Protein AF-A0A8H7WCN1-F1 (afdb_monomer)

Foldseek 3Di:
DDPPPPPDPDADDDPPQVLVQVLCVVVVHDRDDPVFKHWDWDDDPLGIEIEIEGPPDDVVVVNPQVLNVVVVNVVSVVQVVLCDPPDPCVVWGKDWHHKYFPDDDDFWTWIFTAIATPVSDGDGRTDIGTRQQVQEKEFEWEKEWAFAWDDDDPNPDTDGPLVGTPFMKTKWFFDQDVVLVGRTFTGGQMWTQHPQRDTGRCQVQVVVCVLLVHFFQDKWFLLQLLVQPDDPPRPGDDDGQADDDCWGGDHDDDDTGDDDDDPRFDDDPPDSRTYTYMYGYHYYYPVSVVSSVVVQCVLDDPPPDPDDGDPRRNTIDIDTLVCQVVSCVRDVNSVVNNVSVVVCPVSVVDPSSDD

Structure (mmCIF, N/CA/C/O backbone):
data_AF-A0A8H7WCN1-F1
#
_entry.id   AF-A0A8H7WCN1-F1
#
loop_
_atom_site.group_PDB
_atom_site.id
_atom_site.type_symbol
_atom_site.label_atom_id
_atom_site.label_alt_id
_atom_site.label_comp_id
_atom_site.label_asym_id
_atom_site.label_entity_id
_atom_site.label_seq_id
_atom_site.pdbx_PDB_ins_code
_atom_site.Cartn_x
_atom_site.Cartn_y
_atom_site.Cartn_z
_atom_site.occupancy
_atom_site.B_iso_or_equiv
_atom_site.auth_seq_id
_atom_site.auth_comp_id
_atom_site.auth_asym_id
_atom_site.auth_atom_id
_atom_site.pdbx_PDB_model_num
ATOM 1 N N . MET A 1 1 ? 42.952 33.827 -32.932 1.00 41.59 1 MET A N 1
ATOM 2 C CA . MET A 1 1 ? 42.072 33.347 -31.853 1.00 41.59 1 MET A CA 1
ATOM 3 C C . MET A 1 1 ? 41.157 32.402 -32.572 1.00 41.59 1 MET A C 1
ATOM 5 O O . MET A 1 1 ? 40.203 32.856 -33.184 1.00 41.59 1 MET A O 1
ATOM 9 N N . ASP A 1 2 ? 41.615 31.163 -32.683 1.00 40.19 2 ASP A N 1
ATOM 10 C CA . ASP A 1 2 ? 40.872 30.117 -33.364 1.00 40.19 2 ASP A CA 1
ATOM 11 C C . ASP A 1 2 ? 39.882 29.576 -32.337 1.00 40.19 2 ASP A C 1
ATOM 13 O O . ASP A 1 2 ? 40.281 29.140 -31.256 1.00 40.19 2 ASP A O 1
ATOM 17 N N . ASP A 1 3 ? 38.598 29.750 -32.640 1.00 44.12 3 ASP A N 1
ATOM 18 C CA . ASP A 1 3 ? 37.493 29.189 -31.877 1.00 44.12 3 ASP A CA 1
ATOM 19 C C . ASP A 1 3 ? 37.537 27.668 -32.053 1.00 44.12 3 ASP A C 1
ATOM 21 O O . ASP A 1 3 ? 37.113 27.131 -33.077 1.00 44.12 3 ASP A O 1
ATOM 25 N N . ASP A 1 4 ? 38.105 26.990 -31.058 1.00 48.59 4 ASP A N 1
ATOM 26 C CA . ASP A 1 4 ? 38.075 25.537 -30.914 1.00 48.59 4 ASP A CA 1
ATOM 27 C C . ASP A 1 4 ? 36.622 25.135 -30.613 1.00 48.59 4 ASP A C 1
ATOM 29 O O . ASP A 1 4 ? 36.154 25.133 -29.469 1.00 48.59 4 ASP A O 1
ATOM 33 N N . VAL A 1 5 ? 35.861 24.889 -31.679 1.00 47.84 5 VAL A N 1
ATOM 34 C CA . VAL A 1 5 ? 34.543 24.263 -31.609 1.00 47.84 5 VAL A CA 1
ATOM 35 C C . VAL A 1 5 ? 34.778 22.844 -31.107 1.00 47.84 5 VAL A C 1
ATOM 37 O O . VAL A 1 5 ? 35.233 21.982 -31.852 1.00 47.84 5 VAL A O 1
ATOM 40 N N . MET A 1 6 ? 34.509 22.620 -29.820 1.00 43.69 6 MET A N 1
ATOM 41 C CA . MET A 1 6 ? 34.480 21.289 -29.217 1.00 43.69 6 MET A CA 1
ATOM 42 C C . MET A 1 6 ? 33.401 20.473 -29.939 1.00 43.69 6 MET A C 1
ATOM 44 O O . MET A 1 6 ? 32.218 20.604 -29.626 1.00 43.69 6 MET A O 1
ATOM 48 N N . GLU A 1 7 ? 33.805 19.690 -30.941 1.00 41.78 7 GLU A N 1
ATOM 49 C CA . GLU A 1 7 ? 32.940 18.709 -31.596 1.00 41.78 7 GLU A CA 1
ATOM 50 C C . GLU A 1 7 ? 32.367 17.780 -30.520 1.00 41.78 7 GLU A C 1
ATOM 52 O O . GLU A 1 7 ? 33.108 17.156 -29.753 1.00 41.78 7 GLU A O 1
ATOM 57 N N . GLU A 1 8 ? 31.035 17.729 -30.424 1.00 42.84 8 GLU A N 1
ATOM 58 C CA . GLU A 1 8 ? 30.365 16.745 -29.583 1.00 42.84 8 GLU A CA 1
ATOM 59 C C . GLU A 1 8 ? 30.784 15.345 -30.055 1.00 42.84 8 GLU A C 1
ATOM 61 O O . GLU A 1 8 ? 30.780 15.085 -31.262 1.00 42.84 8 GLU A O 1
ATOM 66 N N . PRO A 1 9 ? 31.185 14.444 -29.140 1.00 45.50 9 PRO A N 1
ATOM 67 C CA . PRO A 1 9 ? 31.662 13.124 -29.522 1.00 45.50 9 PRO A CA 1
ATOM 68 C C . PRO A 1 9 ? 30.585 12.394 -30.328 1.00 45.50 9 PRO A C 1
ATOM 70 O O . PRO A 1 9 ? 29.432 12.317 -29.897 1.00 45.50 9 PRO A O 1
ATOM 73 N N . GLU A 1 10 ? 30.968 11.850 -31.488 1.00 41.00 10 GLU A N 1
ATOM 74 C CA . GLU A 1 10 ? 30.051 11.079 -32.326 1.00 41.00 10 GLU A CA 1
ATOM 75 C C . GLU A 1 10 ? 29.392 9.950 -31.510 1.00 41.00 10 GLU A C 1
ATOM 77 O O . GLU A 1 10 ? 30.067 9.278 -30.718 1.00 41.00 10 GLU A O 1
ATOM 82 N N . PRO A 1 11 ? 28.076 9.718 -31.681 1.00 49.31 11 PRO A N 1
ATOM 83 C CA . PRO A 1 11 ? 27.359 8.711 -30.917 1.00 49.31 11 PRO A CA 1
ATOM 84 C C . PRO A 1 11 ? 27.929 7.318 -31.200 1.00 49.31 11 PRO A C 1
ATOM 86 O O . PRO A 1 11 ? 27.874 6.812 -32.321 1.00 49.31 11 PRO A O 1
ATOM 89 N N . THR A 1 12 ? 28.466 6.677 -30.161 1.00 49.09 12 THR A N 1
ATOM 90 C CA . THR A 1 12 ? 29.000 5.316 -30.240 1.00 49.09 12 THR A CA 1
ATOM 91 C C . THR A 1 12 ? 27.908 4.342 -30.711 1.00 49.09 12 THR A C 1
ATOM 93 O O . THR A 1 12 ? 26.812 4.346 -30.139 1.00 49.09 12 THR A O 1
ATOM 96 N N . PRO A 1 13 ? 28.177 3.473 -31.707 1.00 51.12 13 PRO A N 1
ATOM 97 C CA . PRO A 1 13 ? 27.223 2.467 -32.157 1.00 51.12 13 PRO A CA 1
ATOM 98 C C . PRO A 1 13 ? 26.754 1.585 -31.000 1.00 51.12 13 PRO A C 1
ATOM 100 O O . PRO A 1 13 ? 27.561 1.032 -30.253 1.00 51.12 13 PRO A O 1
ATOM 103 N N . ILE A 1 14 ? 25.439 1.443 -30.873 1.00 56.12 14 ILE A N 1
ATOM 104 C CA . ILE A 1 14 ? 24.787 0.655 -29.830 1.00 56.12 14 ILE A CA 1
ATOM 105 C C . ILE A 1 14 ? 24.894 -0.841 -30.185 1.00 56.12 14 ILE A C 1
ATOM 107 O O . ILE A 1 14 ? 24.315 -1.264 -31.191 1.00 56.12 14 ILE A O 1
ATOM 111 N N . PRO A 1 15 ? 25.559 -1.682 -29.373 1.00 55.69 15 PRO A N 1
ATOM 112 C CA . PRO A 1 15 ? 25.531 -3.129 -29.569 1.00 55.69 15 PRO A CA 1
ATOM 113 C C . PRO A 1 15 ? 24.109 -3.681 -29.368 1.00 55.69 15 PRO A C 1
ATOM 115 O O . PRO A 1 15 ? 23.414 -3.281 -28.437 1.00 55.69 15 PRO A O 1
ATOM 118 N N . ASN A 1 16 ? 23.692 -4.645 -30.196 1.00 65.38 16 ASN A N 1
ATOM 119 C CA . ASN A 1 16 ? 22.426 -5.392 -30.066 1.00 65.38 16 ASN A CA 1
ATOM 120 C C . ASN A 1 16 ? 21.125 -4.571 -30.208 1.00 65.38 16 ASN A C 1
ATOM 122 O O . ASN A 1 16 ? 20.076 -4.992 -29.718 1.00 65.38 16 ASN A O 1
ATOM 126 N N . ILE A 1 17 ? 21.158 -3.428 -30.904 1.00 76.50 17 ILE A N 1
ATOM 127 C CA . ILE A 1 17 ? 19.969 -2.577 -31.097 1.00 76.50 17 ILE A CA 1
ATOM 128 C C . ILE A 1 17 ? 18.807 -3.304 -31.800 1.00 76.50 17 ILE A C 1
ATOM 130 O O . ILE A 1 17 ? 17.650 -3.057 -31.471 1.00 76.50 17 ILE A O 1
ATOM 134 N N . GLU A 1 18 ? 19.094 -4.243 -32.708 1.00 81.06 18 GLU A N 1
ATOM 135 C CA . GLU A 1 18 ? 18.067 -4.977 -33.464 1.00 81.06 18 GLU A CA 1
ATOM 136 C C . GLU A 1 18 ? 17.198 -5.877 -32.576 1.00 81.06 18 GLU A C 1
ATOM 138 O O . GLU A 1 18 ? 15.979 -5.931 -32.756 1.00 81.06 18 GLU A O 1
ATOM 143 N N . ASP A 1 19 ? 17.800 -6.548 -31.592 1.00 77.44 19 ASP A N 1
ATOM 144 C CA . ASP A 1 19 ? 17.079 -7.404 -30.645 1.00 77.44 19 ASP A CA 1
ATOM 145 C C . ASP A 1 19 ? 16.166 -6.576 -29.737 1.00 77.44 19 ASP A C 1
ATOM 147 O O . ASP A 1 19 ? 15.005 -6.924 -29.503 1.00 77.44 19 ASP A O 1
ATOM 151 N N . ILE A 1 20 ? 16.679 -5.431 -29.277 1.00 81.25 20 ILE A N 1
ATOM 152 C CA . ILE A 1 20 ? 15.923 -4.470 -28.473 1.00 81.25 20 ILE A CA 1
ATOM 153 C C . ILE A 1 20 ? 14.742 -3.944 -29.299 1.00 81.25 20 ILE A C 1
ATOM 155 O O . ILE A 1 20 ? 13.599 -3.981 -28.844 1.00 81.25 20 ILE A O 1
ATOM 159 N N . GLN A 1 21 ? 14.976 -3.531 -30.547 1.00 86.19 21 GLN A N 1
ATOM 160 C CA . GLN A 1 21 ? 13.928 -3.088 -31.473 1.00 86.19 21 GLN A CA 1
ATOM 161 C C . GLN A 1 21 ? 12.904 -4.194 -31.780 1.00 86.19 21 GLN A C 1
ATOM 163 O O . GLN A 1 21 ? 11.707 -3.926 -31.884 1.00 86.19 21 GLN A O 1
ATOM 168 N N . ALA A 1 22 ? 13.321 -5.458 -31.909 1.00 81.19 22 ALA A N 1
ATOM 169 C CA . ALA A 1 22 ? 12.396 -6.579 -32.098 1.00 81.19 22 ALA A CA 1
ATOM 170 C C . ALA A 1 22 ? 11.451 -6.746 -30.895 1.00 81.19 22 ALA A C 1
ATOM 172 O O . ALA A 1 22 ? 10.238 -6.922 -31.070 1.00 81.19 22 ALA A O 1
ATOM 173 N N . GLN A 1 23 ? 11.979 -6.622 -29.675 1.00 80.00 23 GLN A N 1
ATOM 174 C CA . GLN A 1 23 ? 11.169 -6.647 -28.462 1.00 80.00 23 GLN A CA 1
ATOM 175 C C . GLN A 1 23 ? 10.226 -5.435 -28.393 1.00 80.00 23 GLN A C 1
ATOM 177 O O . GLN A 1 23 ? 9.037 -5.604 -28.130 1.00 80.00 23 GLN A O 1
ATOM 182 N N . ARG A 1 24 ? 10.708 -4.227 -28.700 1.00 86.38 24 ARG A N 1
ATOM 183 C CA . ARG A 1 24 ? 9.892 -2.997 -28.736 1.00 86.38 24 ARG A CA 1
ATOM 184 C C . ARG A 1 24 ? 8.699 -3.120 -29.680 1.00 86.38 24 ARG A C 1
ATOM 186 O O . ARG A 1 24 ? 7.560 -2.900 -29.262 1.00 86.38 24 ARG A O 1
ATOM 193 N N . ARG A 1 25 ? 8.934 -3.597 -30.905 1.00 86.44 25 ARG A N 1
ATOM 194 C CA . ARG A 1 25 ? 7.884 -3.813 -31.915 1.00 86.44 25 A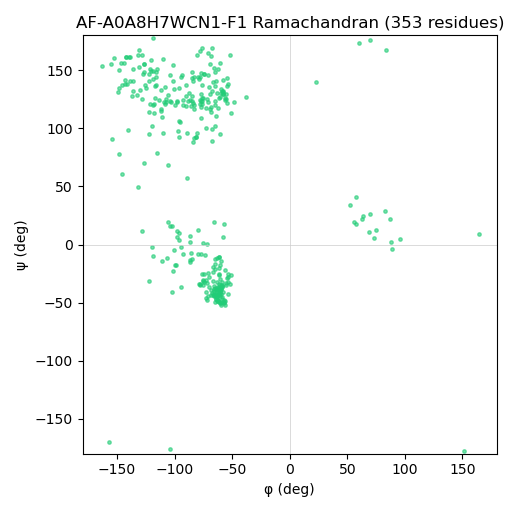RG A CA 1
ATOM 195 C C . ARG A 1 25 ? 6.816 -4.802 -31.450 1.00 86.44 25 ARG A C 1
ATOM 197 O O . ARG A 1 25 ? 5.630 -4.565 -31.672 1.00 86.44 25 ARG A O 1
ATOM 204 N N . LYS A 1 26 ? 7.193 -5.866 -30.729 1.00 81.44 26 LYS A N 1
ATOM 205 C CA . LYS A 1 26 ? 6.232 -6.813 -30.124 1.00 81.44 26 LYS A CA 1
ATOM 206 C C . LYS A 1 26 ? 5.290 -6.139 -29.117 1.00 81.44 26 LYS A C 1
ATOM 208 O O . LYS A 1 26 ? 4.158 -6.590 -28.948 1.00 81.44 26 LYS A O 1
ATOM 213 N N . HIS A 1 27 ? 5.746 -5.075 -28.461 1.00 73.62 27 HIS A N 1
ATOM 214 C CA . HIS A 1 27 ? 4.976 -4.303 -27.485 1.00 73.62 27 HIS A CA 1
ATOM 215 C C . HIS A 1 27 ? 4.342 -3.030 -28.075 1.00 73.62 27 HIS A C 1
ATOM 217 O O . HIS A 1 27 ? 3.730 -2.265 -27.331 1.00 73.62 27 HIS A O 1
ATOM 223 N N . GLY A 1 28 ? 4.434 -2.825 -29.396 1.00 80.94 28 GLY A N 1
ATOM 224 C CA . GLY A 1 28 ? 3.872 -1.656 -30.079 1.00 80.94 28 GLY A CA 1
ATOM 225 C C . GLY A 1 28 ? 4.596 -0.346 -29.760 1.00 80.94 28 GLY A C 1
ATOM 226 O O . GLY A 1 28 ? 3.967 0.706 -29.805 1.00 80.94 28 GLY A O 1
ATOM 227 N N . LEU A 1 29 ? 5.878 -0.418 -29.391 1.00 84.50 29 LEU A N 1
ATOM 228 C CA . LEU A 1 29 ? 6.739 0.742 -29.162 1.00 84.50 29 LEU A CA 1
ATOM 229 C C . LEU A 1 29 ? 7.513 1.085 -30.440 1.00 84.50 29 LEU A C 1
ATOM 231 O O . LEU A 1 29 ? 7.909 0.181 -31.181 1.00 84.50 29 LEU A O 1
ATOM 235 N N . ASP A 1 30 ? 7.755 2.378 -30.657 1.00 85.88 30 ASP A N 1
ATOM 236 C CA . ASP A 1 30 ? 8.539 2.881 -31.790 1.00 85.88 30 ASP A CA 1
ATOM 237 C C . ASP A 1 30 ? 10.000 2.434 -31.696 1.00 85.88 30 ASP A C 1
ATOM 239 O O . ASP A 1 30 ? 10.520 2.229 -30.599 1.00 85.88 30 ASP A O 1
ATOM 243 N N . ASP A 1 31 ? 10.690 2.300 -32.825 1.00 87.19 31 ASP A N 1
ATOM 244 C CA . ASP A 1 31 ? 12.108 1.939 -32.827 1.00 87.19 31 ASP A CA 1
ATOM 245 C C . ASP A 1 31 ? 12.972 3.038 -32.180 1.00 87.19 31 ASP A C 1
ATOM 247 O O . ASP A 1 31 ? 12.673 4.231 -32.240 1.00 87.19 31 ASP A O 1
ATOM 251 N N . ILE A 1 32 ? 14.067 2.618 -31.543 1.00 84.81 32 ILE A N 1
ATOM 252 C CA . ILE A 1 32 ? 15.093 3.535 -31.032 1.00 84.81 32 ILE A CA 1
ATOM 253 C C . ILE A 1 32 ? 15.831 4.117 -32.237 1.00 84.81 32 ILE A C 1
ATOM 255 O O . ILE A 1 32 ? 16.406 3.362 -33.023 1.00 84.81 32 ILE A O 1
ATOM 259 N N . ASP A 1 33 ? 15.836 5.443 -32.351 1.00 82.19 33 ASP A N 1
ATOM 260 C CA . ASP A 1 33 ? 16.599 6.188 -33.351 1.00 82.19 33 ASP A CA 1
ATOM 261 C C . ASP A 1 33 ? 17.806 6.871 -32.695 1.00 82.19 33 ASP A C 1
ATOM 263 O O . ASP A 1 33 ? 17.672 7.620 -31.728 1.00 82.19 33 ASP A O 1
ATOM 267 N N . SER A 1 34 ? 18.987 6.654 -33.270 1.00 75.75 34 SER A N 1
ATOM 268 C CA . SER A 1 34 ? 20.243 7.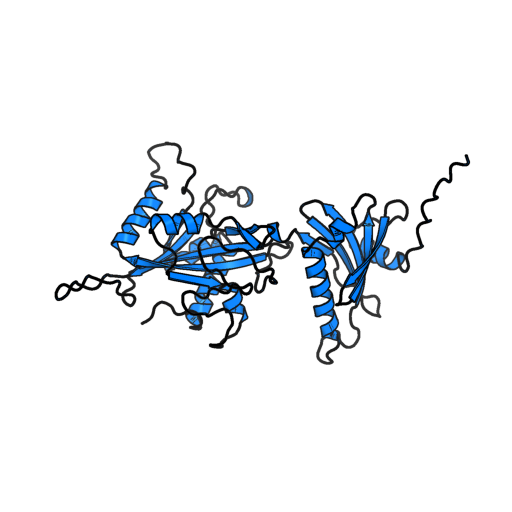306 -32.885 1.00 75.75 34 SER A CA 1
ATOM 269 C C . SER A 1 34 ? 20.178 8.837 -32.798 1.00 75.75 34 SER A C 1
ATOM 271 O O . SER A 1 34 ? 20.937 9.421 -32.029 1.00 75.75 34 SER A O 1
ATOM 273 N N . SER A 1 35 ? 19.278 9.502 -33.536 1.00 82.25 35 SER A N 1
ATOM 274 C CA . SER A 1 35 ? 19.172 10.969 -33.496 1.00 82.25 35 SER A CA 1
ATOM 275 C C . SER A 1 35 ? 18.615 11.490 -32.163 1.00 82.25 35 SER A C 1
ATOM 277 O O . SER A 1 35 ? 19.080 12.505 -31.641 1.00 82.25 35 SER A O 1
ATOM 279 N N . SER A 1 36 ? 17.672 10.759 -31.567 1.00 85.31 36 SER A N 1
ATOM 280 C CA . SER A 1 36 ? 16.846 11.207 -30.435 1.00 85.31 36 SER A CA 1
ATOM 281 C C . SER A 1 36 ? 17.008 10.355 -29.182 1.00 85.31 36 SER A C 1
ATOM 283 O O . SER A 1 36 ? 16.405 10.659 -28.157 1.00 85.31 36 SER A O 1
ATOM 285 N N . TRP A 1 37 ? 17.823 9.305 -29.244 1.00 90.56 37 TRP A N 1
ATOM 286 C CA . TRP A 1 37 ? 18.118 8.444 -28.110 1.00 90.56 37 TRP A CA 1
ATOM 287 C C . TRP A 1 37 ? 19.589 8.516 -27.727 1.00 90.56 37 TRP A C 1
ATOM 289 O O . TRP A 1 37 ? 20.481 8.719 -28.554 1.00 90.56 37 TRP A O 1
ATOM 299 N N . ARG A 1 38 ? 19.834 8.346 -26.434 1.00 90.88 38 ARG A N 1
ATOM 300 C CA . ARG A 1 38 ? 21.150 8.321 -25.804 1.00 90.88 38 ARG A CA 1
ATOM 301 C C . ARG A 1 38 ? 21.238 7.102 -24.895 1.00 90.88 38 ARG A C 1
ATOM 303 O O . ARG A 1 38 ? 20.231 6.444 -24.614 1.00 90.88 38 ARG A O 1
ATOM 310 N N . THR A 1 39 ? 22.451 6.781 -24.451 1.00 92.31 39 THR A N 1
ATOM 311 C CA . THR A 1 39 ? 22.682 5.638 -23.565 1.00 92.31 39 THR A CA 1
ATOM 312 C C . THR A 1 39 ? 23.631 5.970 -22.431 1.00 92.31 39 THR A C 1
ATOM 314 O O . THR A 1 39 ? 24.508 6.819 -22.573 1.00 92.31 39 THR A O 1
ATOM 317 N N . PHE A 1 40 ? 23.462 5.284 -21.306 1.00 93.75 40 PHE A N 1
ATOM 318 C CA . PHE A 1 40 ? 24.461 5.231 -20.244 1.00 93.75 40 PHE A CA 1
ATOM 319 C C . PHE A 1 40 ? 24.475 3.838 -19.606 1.00 93.75 40 PHE A C 1
ATOM 321 O O . PHE A 1 40 ? 23.475 3.119 -19.636 1.00 93.75 40 PHE A O 1
ATOM 328 N N . THR A 1 41 ? 25.597 3.456 -18.999 1.00 94.44 41 THR A N 1
ATOM 329 C CA . THR A 1 41 ? 25.670 2.242 -18.174 1.00 94.44 41 THR A CA 1
ATOM 330 C C . THR A 1 41 ? 25.199 2.565 -16.760 1.00 94.44 41 THR A C 1
ATOM 332 O O . THR A 1 41 ? 25.720 3.481 -16.113 1.00 94.44 41 THR A O 1
ATOM 335 N N . TYR A 1 42 ? 24.191 1.837 -16.279 1.00 93.06 42 TYR A N 1
ATOM 336 C CA . TYR A 1 42 ? 23.757 1.905 -14.888 1.00 93.06 42 TYR A CA 1
ATOM 337 C C . TYR A 1 42 ? 24.411 0.778 -14.098 1.00 93.06 42 TYR A C 1
ATOM 339 O O . TYR A 1 42 ? 24.047 -0.387 -14.246 1.00 93.06 42 TYR A O 1
ATOM 347 N N . GLU A 1 43 ? 25.387 1.145 -13.275 1.00 92.12 43 GLU A N 1
ATOM 348 C CA . GLU A 1 43 ? 26.161 0.225 -12.448 1.00 92.12 43 GLU A CA 1
ATOM 349 C C . GLU A 1 43 ? 25.648 0.245 -11.008 1.00 92.12 43 GLU A C 1
ATOM 351 O O . GLU A 1 43 ? 25.422 1.306 -10.417 1.00 92.12 43 GLU A O 1
ATOM 356 N N . GLN A 1 44 ? 25.474 -0.940 -10.431 1.00 86.19 44 GLN A N 1
ATOM 357 C CA . GLN A 1 44 ? 25.128 -1.151 -9.031 1.00 86.19 44 GLN A CA 1
ATOM 358 C C . GLN A 1 44 ? 25.943 -2.326 -8.476 1.00 86.19 44 GLN A C 1
ATOM 360 O O . GLN A 1 44 ? 26.371 -3.195 -9.234 1.00 86.19 44 GLN A O 1
ATOM 365 N N . PRO A 1 45 ? 26.086 -2.463 -7.144 1.00 85.75 45 PRO A N 1
ATOM 366 C CA . PRO A 1 45 ? 26.763 -3.622 -6.554 1.00 85.75 45 PRO A CA 1
ATOM 367 C C . PRO A 1 45 ? 26.164 -4.983 -6.955 1.00 85.75 45 PRO A C 1
ATOM 369 O O . PRO A 1 45 ? 26.829 -6.008 -6.841 1.00 85.75 45 PRO A O 1
ATOM 372 N N . CYS A 1 46 ? 24.898 -5.004 -7.387 1.00 76.75 46 CYS A N 1
ATOM 373 C CA . CYS A 1 46 ? 24.192 -6.210 -7.821 1.00 76.75 46 CYS A CA 1
ATOM 374 C C . CYS A 1 46 ? 24.392 -6.568 -9.304 1.00 76.75 46 CYS A C 1
ATOM 376 O O . CYS A 1 46 ? 24.058 -7.691 -9.681 1.00 76.75 46 CYS A O 1
ATOM 378 N N . GLY A 1 47 ? 24.926 -5.653 -10.121 1.00 88.75 47 GLY A N 1
ATOM 379 C CA . GLY A 1 47 ? 25.110 -5.834 -11.559 1.00 88.75 47 GLY A CA 1
ATOM 380 C C . GLY A 1 47 ? 25.060 -4.519 -12.338 1.00 88.75 47 GLY A C 1
ATOM 381 O O . GLY A 1 47 ? 24.909 -3.441 -11.764 1.00 88.75 47 GLY A O 1
ATOM 382 N N . GLU A 1 48 ? 25.164 -4.622 -13.659 1.00 93.19 48 GLU A N 1
ATOM 383 C CA . GLU A 1 48 ? 25.126 -3.489 -14.583 1.00 93.19 48 GLU A CA 1
ATOM 384 C C . GLU A 1 48 ? 24.150 -3.745 -15.735 1.00 93.19 48 GLU A C 1
ATOM 386 O O . GLU A 1 48 ? 23.888 -4.894 -16.094 1.00 93.19 48 GLU A O 1
ATOM 391 N N . ALA A 1 49 ? 23.597 -2.676 -16.308 1.00 91.62 49 ALA A N 1
ATOM 392 C CA . ALA A 1 49 ? 22.836 -2.751 -17.552 1.00 91.62 49 ALA A CA 1
ATOM 39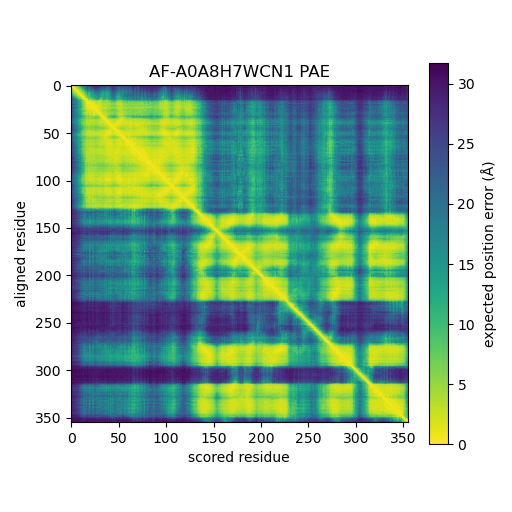3 C C . ALA A 1 49 ? 22.984 -1.467 -18.372 1.00 91.62 49 ALA A C 1
ATOM 395 O O . ALA A 1 49 ? 23.122 -0.370 -17.820 1.00 91.62 49 ALA A O 1
ATOM 396 N N . THR A 1 50 ? 22.889 -1.594 -19.695 1.00 93.38 50 THR A N 1
ATOM 397 C CA . THR A 1 50 ? 22.784 -0.441 -20.594 1.00 93.38 50 THR A CA 1
ATOM 398 C C . THR A 1 50 ? 21.375 0.140 -20.529 1.00 93.38 50 THR A C 1
ATOM 400 O O . THR A 1 50 ? 20.388 -0.574 -20.731 1.00 93.38 50 THR A O 1
ATOM 403 N N . VAL A 1 51 ? 21.283 1.441 -20.259 1.00 94.31 51 VAL A N 1
ATOM 404 C CA . VAL A 1 51 ? 20.027 2.189 -20.197 1.00 94.31 51 VAL A CA 1
ATOM 405 C C . VAL A 1 51 ? 19.928 3.117 -21.400 1.00 94.31 51 VAL A C 1
ATOM 407 O O . VAL A 1 51 ? 20.784 3.973 -21.600 1.00 94.31 51 VAL A O 1
ATOM 410 N N . PHE A 1 52 ? 18.863 2.954 -22.175 1.00 93.94 52 PHE A N 1
ATOM 411 C CA . PHE A 1 52 ? 18.471 3.793 -23.300 1.00 93.94 52 PHE A CA 1
ATOM 412 C C . PHE A 1 52 ? 17.449 4.819 -22.833 1.00 93.94 52 PHE A C 1
ATOM 414 O O . PHE A 1 52 ? 16.494 4.466 -22.141 1.00 93.94 52 PHE A O 1
ATOM 421 N N . TYR A 1 53 ? 17.618 6.073 -23.228 1.00 93.56 53 TYR A N 1
ATOM 422 C CA . TYR A 1 53 ? 16.713 7.156 -22.854 1.00 93.56 53 TYR A CA 1
ATOM 423 C C . TYR A 1 53 ? 16.610 8.190 -23.979 1.00 93.56 53 TYR A C 1
ATOM 425 O O . TYR A 1 53 ? 17.502 8.277 -24.824 1.00 93.56 53 TYR A O 1
ATOM 433 N N . GLN A 1 54 ? 15.514 8.947 -24.011 1.00 91.19 54 GLN A N 1
ATOM 434 C CA . GLN A 1 54 ? 15.323 10.002 -25.007 1.00 91.19 54 GLN A CA 1
ATOM 435 C C . GLN A 1 54 ? 16.141 11.249 -24.662 1.00 91.19 54 GLN A C 1
ATOM 437 O O . GLN A 1 54 ? 16.334 11.583 -23.490 1.00 91.19 54 GLN A O 1
ATOM 442 N N . ASP A 1 55 ? 16.588 11.951 -25.696 1.00 86.06 55 ASP A N 1
ATOM 443 C CA . ASP A 1 55 ? 17.311 13.208 -25.567 1.00 86.06 55 ASP A CA 1
ATOM 444 C C . ASP A 1 55 ? 16.481 14.252 -24.798 1.00 86.06 55 ASP A C 1
ATOM 446 O O . ASP A 1 55 ? 15.255 14.320 -24.920 1.00 86.06 55 ASP A O 1
ATOM 450 N N . GLY A 1 56 ? 17.150 15.044 -23.961 1.00 85.19 56 GLY A N 1
ATOM 451 C CA . GLY A 1 56 ? 16.509 15.999 -23.049 1.00 85.19 56 GLY A CA 1
ATOM 452 C C . GLY A 1 56 ? 16.131 15.459 -21.660 1.00 85.19 56 GLY A C 1
ATOM 453 O O . GLY A 1 56 ? 15.697 16.248 -20.819 1.00 85.19 56 GLY A O 1
ATOM 454 N N . MET A 1 57 ? 16.319 14.164 -21.367 1.00 89.12 57 MET A N 1
ATOM 455 C CA . MET A 1 57 ? 16.258 13.658 -19.984 1.00 89.12 57 MET A CA 1
ATOM 456 C C . MET A 1 57 ? 17.606 13.837 -19.267 1.00 89.12 57 MET A C 1
ATOM 458 O O . MET A 1 57 ? 18.665 13.594 -19.846 1.00 89.12 57 MET A O 1
ATOM 462 N N . VAL A 1 58 ? 17.568 14.210 -17.985 1.00 91.00 58 VAL A N 1
ATOM 463 C CA . VAL A 1 58 ? 18.763 14.365 -17.139 1.00 91.00 58 VAL A CA 1
ATOM 464 C C . VAL A 1 58 ? 19.138 13.011 -16.525 1.00 91.00 58 VAL A C 1
ATOM 466 O O . VAL A 1 58 ? 18.352 12.406 -15.793 1.00 91.00 58 VAL A O 1
ATOM 469 N N . VAL A 1 59 ? 20.343 12.516 -16.821 1.00 92.19 59 VAL A N 1
ATOM 470 C CA . VAL A 1 59 ? 20.818 11.188 -16.381 1.00 92.19 59 VAL A CA 1
ATOM 471 C C . VAL A 1 59 ? 20.920 11.106 -14.860 1.00 92.19 59 VAL A C 1
ATOM 473 O O . VAL A 1 59 ? 20.606 10.073 -14.267 1.00 92.19 59 VAL A O 1
ATOM 476 N N . GLU A 1 60 ? 21.334 12.192 -14.217 1.00 91.19 60 GLU A N 1
ATOM 477 C CA . GLU A 1 60 ? 21.450 12.300 -12.766 1.00 91.19 60 GLU A CA 1
ATOM 478 C C . GLU A 1 60 ? 20.092 12.099 -12.083 1.00 91.19 60 GLU A C 1
ATOM 480 O O . GLU A 1 60 ? 20.021 11.380 -11.088 1.00 91.19 60 GLU A O 1
ATOM 485 N N . ASP A 1 61 ? 19.012 12.634 -12.659 1.00 89.56 61 ASP A N 1
ATOM 486 C CA . ASP A 1 61 ? 17.653 12.473 -12.132 1.00 89.56 61 ASP A CA 1
ATOM 487 C C . ASP A 1 61 ? 17.164 11.027 -12.267 1.00 89.56 61 ASP A C 1
ATOM 489 O O . ASP A 1 61 ? 16.544 10.485 -11.349 1.00 89.56 61 ASP A O 1
ATOM 493 N N . ILE A 1 62 ? 17.485 10.366 -13.386 1.00 90.69 62 ILE A N 1
ATOM 494 C CA . ILE A 1 62 ? 17.191 8.941 -13.592 1.00 90.69 62 ILE A CA 1
ATOM 495 C C . ILE A 1 62 ? 17.942 8.096 -12.553 1.00 90.69 62 ILE A C 1
ATOM 497 O O . ILE A 1 62 ? 17.348 7.224 -11.914 1.00 90.69 62 ILE A O 1
ATOM 501 N N . LYS A 1 63 ? 19.241 8.359 -12.356 1.00 89.25 63 LYS A N 1
ATOM 502 C CA . LYS A 1 63 ? 20.088 7.630 -11.397 1.00 89.25 63 LYS A CA 1
ATOM 503 C C . LYS A 1 63 ? 19.658 7.855 -9.948 1.00 89.25 63 LYS A C 1
ATOM 505 O O . LYS A 1 63 ? 19.739 6.922 -9.153 1.00 89.25 63 LYS A O 1
ATOM 510 N N . ALA A 1 64 ? 19.199 9.062 -9.618 1.00 85.38 64 ALA A N 1
ATOM 511 C CA . ALA A 1 64 ? 18.692 9.419 -8.296 1.00 85.38 64 ALA A CA 1
ATOM 512 C C . ALA A 1 64 ? 17.270 8.890 -8.025 1.00 85.38 64 ALA A C 1
ATOM 514 O O . ALA A 1 64 ? 16.779 8.981 -6.896 1.00 85.38 64 ALA A O 1
ATOM 515 N N . TRP A 1 65 ? 16.590 8.321 -9.027 1.00 80.69 65 TRP A N 1
ATOM 516 C CA . TRP A 1 65 ? 15.229 7.821 -8.875 1.00 80.69 65 TRP A CA 1
ATOM 517 C C . TRP A 1 65 ? 15.190 6.532 -8.047 1.00 80.69 65 TRP A C 1
ATOM 519 O O . TRP A 1 65 ? 15.394 5.427 -8.550 1.00 80.69 65 TRP A O 1
ATOM 529 N N . THR A 1 66 ? 14.846 6.645 -6.763 1.00 76.06 66 THR A N 1
ATOM 530 C CA . THR A 1 66 ? 14.877 5.518 -5.812 1.00 76.06 66 THR A CA 1
ATOM 531 C C . THR A 1 66 ? 14.050 4.306 -6.260 1.00 76.06 66 THR A C 1
ATOM 533 O O . THR A 1 66 ? 14.447 3.169 -6.016 1.00 76.06 66 THR A O 1
ATOM 536 N N . ALA A 1 67 ? 12.909 4.501 -6.938 1.00 72.25 67 ALA A N 1
ATOM 537 C CA . ALA A 1 67 ? 12.123 3.367 -7.441 1.00 72.25 67 ALA A CA 1
ATOM 538 C C . ALA A 1 67 ? 12.856 2.582 -8.539 1.00 72.25 67 ALA A C 1
ATOM 540 O O . ALA A 1 67 ? 12.664 1.372 -8.651 1.00 72.25 67 ALA A O 1
ATOM 541 N N . PHE A 1 68 ? 13.688 3.259 -9.335 1.00 82.31 68 PHE A N 1
ATOM 542 C CA . PHE A 1 68 ? 14.490 2.642 -10.385 1.00 82.31 68 PHE A CA 1
ATOM 543 C C . PHE A 1 68 ? 15.615 1.818 -9.775 1.00 82.31 68 PHE A C 1
ATOM 545 O O . PHE A 1 68 ? 15.722 0.635 -10.086 1.00 82.31 68 PHE A O 1
ATOM 552 N N . GLU A 1 69 ? 16.343 2.382 -8.810 1.00 81.19 69 GLU A N 1
ATOM 553 C CA . GLU A 1 69 ? 17.371 1.666 -8.048 1.00 81.19 69 GLU A CA 1
ATOM 554 C C . GLU A 1 69 ? 16.805 0.413 -7.353 1.00 81.19 69 GLU A C 1
ATOM 556 O O . GLU A 1 69 ? 17.343 -0.687 -7.492 1.00 81.19 69 GLU A O 1
ATOM 561 N N . GLN A 1 70 ? 15.681 0.545 -6.640 1.00 73.81 70 GLN A N 1
ATOM 562 C CA . GLN A 1 70 ? 15.057 -0.575 -5.925 1.00 73.81 70 GLN A CA 1
ATOM 563 C C . GLN A 1 70 ? 14.566 -1.670 -6.870 1.00 73.81 70 GLN A C 1
ATOM 565 O O . GLN A 1 70 ? 14.739 -2.859 -6.586 1.00 73.81 70 GLN A O 1
ATOM 570 N N . TRP A 1 71 ? 13.938 -1.287 -7.984 1.00 83.12 71 TRP A N 1
ATOM 571 C CA . TRP A 1 71 ? 13.527 -2.244 -9.004 1.00 83.12 71 TRP A CA 1
ATOM 572 C C . TRP A 1 71 ? 14.741 -2.958 -9.602 1.00 83.12 71 TRP A C 1
ATOM 574 O O . TRP A 1 71 ? 14.712 -4.183 -9.712 1.00 83.12 71 TRP A O 1
ATOM 584 N N . PHE A 1 72 ? 15.813 -2.220 -9.902 1.00 83.94 72 PHE A N 1
ATOM 585 C CA . PHE A 1 72 ? 17.052 -2.755 -10.457 1.00 83.94 72 PHE A CA 1
ATOM 586 C C . PHE A 1 72 ? 17.692 -3.786 -9.515 1.00 83.94 72 PHE A C 1
ATOM 588 O O . PHE A 1 72 ? 17.942 -4.927 -9.902 1.00 83.94 72 PHE A O 1
ATOM 595 N N . GLN A 1 73 ? 17.855 -3.446 -8.235 1.00 78.62 73 GLN A N 1
ATOM 596 C CA . GLN A 1 73 ? 18.352 -4.388 -7.225 1.00 78.62 73 GLN A CA 1
ATOM 597 C C . GLN A 1 73 ? 17.434 -5.610 -7.075 1.00 78.62 73 GLN A C 1
ATOM 599 O O . GLN A 1 73 ? 17.905 -6.745 -6.949 1.00 78.62 73 GLN A O 1
ATOM 604 N N . GLY A 1 74 ? 16.118 -5.390 -7.111 1.00 75.06 74 GLY A N 1
ATOM 605 C CA . GLY A 1 74 ? 15.116 -6.446 -7.023 1.00 75.06 74 GLY A CA 1
ATOM 606 C C . GLY A 1 74 ? 15.207 -7.442 -8.177 1.00 75.06 74 GLY A C 1
ATOM 607 O O . GLY A 1 74 ? 15.245 -8.648 -7.930 1.00 75.06 74 GLY A O 1
ATOM 608 N N . ILE A 1 75 ? 15.278 -6.963 -9.424 1.00 82.50 75 ILE A N 1
ATOM 609 C CA . ILE A 1 75 ? 15.333 -7.847 -10.593 1.00 82.50 75 ILE A CA 1
ATOM 610 C C . ILE A 1 75 ? 16.628 -8.663 -10.617 1.00 82.5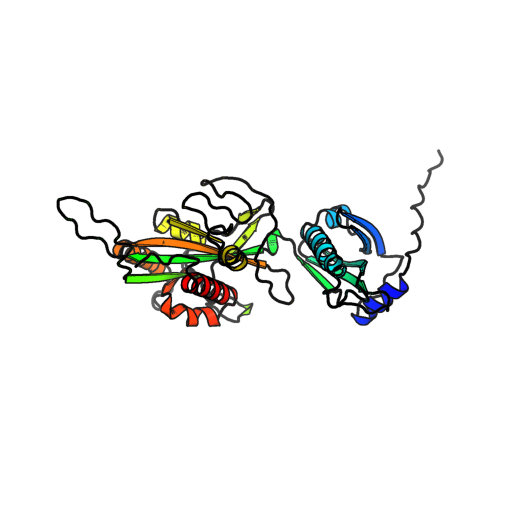0 75 ILE A C 1
ATOM 612 O O . ILE A 1 75 ? 16.554 -9.875 -10.809 1.00 82.50 75 ILE A O 1
ATOM 616 N N . PHE A 1 76 ? 17.787 -8.072 -10.312 1.00 84.50 76 PHE A N 1
ATOM 617 C CA . PHE A 1 76 ? 19.041 -8.829 -10.196 1.00 84.50 76 PHE A CA 1
ATOM 618 C C . PHE A 1 76 ? 18.976 -9.884 -9.086 1.00 84.50 76 PHE A C 1
ATOM 620 O O . PHE A 1 76 ? 19.380 -11.032 -9.291 1.00 84.50 76 PHE A O 1
ATOM 627 N N . GLY A 1 77 ? 18.397 -9.533 -7.934 1.00 78.31 77 GLY A N 1
ATOM 628 C CA . GLY A 1 77 ? 18.178 -10.470 -6.835 1.00 78.31 77 GLY A CA 1
ATOM 629 C C . GLY A 1 77 ? 17.275 -11.650 -7.211 1.00 78.31 77 GLY A C 1
ATOM 630 O O . GLY A 1 77 ? 17.539 -12.776 -6.784 1.00 78.31 77 GLY A O 1
ATOM 631 N N . GLU A 1 78 ? 16.230 -11.429 -8.013 1.00 82.75 78 GLU A N 1
ATOM 632 C CA . GLU A 1 78 ? 15.367 -12.505 -8.521 1.00 82.75 78 GLU A CA 1
ATOM 633 C C . GLU A 1 78 ? 16.063 -13.349 -9.595 1.00 82.75 78 GLU A C 1
ATOM 635 O O . GLU A 1 78 ? 16.043 -14.579 -9.503 1.00 82.75 78 GLU A O 1
ATOM 640 N N . LEU A 1 79 ? 16.728 -12.725 -10.573 1.00 85.81 79 LEU A N 1
ATOM 641 C CA . LEU A 1 79 ? 17.424 -13.444 -11.644 1.00 85.81 79 LEU A CA 1
ATOM 642 C C . LEU A 1 79 ? 18.550 -14.331 -11.091 1.00 85.81 79 LEU A C 1
ATOM 644 O O . LEU A 1 79 ? 18.705 -15.467 -11.544 1.00 85.81 79 LEU A O 1
ATOM 648 N N . ALA A 1 80 ? 19.261 -13.883 -10.052 1.00 86.44 80 ALA A N 1
ATOM 649 C CA . ALA A 1 80 ? 20.309 -14.661 -9.393 1.00 86.44 80 ALA A CA 1
ATOM 650 C C . ALA A 1 80 ? 19.799 -15.969 -8.755 1.00 86.44 80 ALA A C 1
ATOM 652 O O . ALA A 1 80 ? 20.560 -16.933 -8.623 1.00 86.44 80 ALA A O 1
ATOM 653 N N . LYS A 1 81 ? 18.511 -16.063 -8.387 1.00 84.00 81 LYS A N 1
ATOM 654 C CA . LYS A 1 81 ? 17.932 -17.291 -7.800 1.00 84.00 81 LYS A CA 1
ATOM 655 C C . LYS A 1 81 ? 17.888 -18.461 -8.782 1.00 84.00 81 LYS A C 1
ATOM 657 O O . LYS A 1 81 ? 17.820 -19.605 -8.332 1.00 84.00 81 LYS A O 1
ATOM 662 N N . GLN A 1 82 ? 17.969 -18.187 -10.085 1.00 91.81 82 GLN A N 1
ATOM 663 C CA . GLN A 1 82 ? 18.016 -19.204 -11.139 1.00 91.81 82 GLN A CA 1
ATOM 664 C C . GLN A 1 82 ? 19.287 -20.067 -11.073 1.00 91.81 82 GLN A C 1
ATOM 666 O O . GLN A 1 82 ? 19.304 -21.171 -11.605 1.00 91.81 82 GLN A O 1
ATOM 671 N N . SER A 1 83 ? 20.324 -19.618 -10.353 1.00 92.50 83 SER A N 1
ATOM 672 C CA . SER A 1 83 ? 21.541 -20.405 -10.094 1.00 92.50 83 SER A CA 1
ATOM 673 C C . SER A 1 83 ? 21.290 -21.704 -9.318 1.00 92.50 83 SER A C 1
ATOM 675 O O . SER A 1 83 ? 22.112 -22.613 -9.366 1.00 92.50 83 SER A O 1
ATOM 677 N N . LYS A 1 84 ? 20.158 -21.824 -8.614 1.00 92.94 84 LYS A N 1
ATOM 678 C CA . LYS A 1 84 ? 19.798 -23.042 -7.882 1.00 92.94 84 LYS A CA 1
ATOM 679 C C . LYS A 1 84 ? 19.289 -24.110 -8.842 1.00 92.94 84 LYS A C 1
ATOM 681 O O . LYS A 1 84 ? 18.327 -23.855 -9.557 1.00 92.94 84 LYS A O 1
ATOM 686 N N . GLU A 1 85 ? 19.828 -25.323 -8.749 1.00 95.44 85 GLU A N 1
ATOM 687 C CA . GLU A 1 85 ? 19.423 -26.471 -9.582 1.00 95.44 85 GLU A CA 1
ATOM 688 C C . GLU A 1 85 ? 17.920 -26.783 -9.530 1.00 95.44 85 GLU A C 1
ATOM 690 O O . GLU A 1 85 ? 17.338 -27.270 -10.494 1.00 95.44 85 GLU A O 1
ATOM 695 N N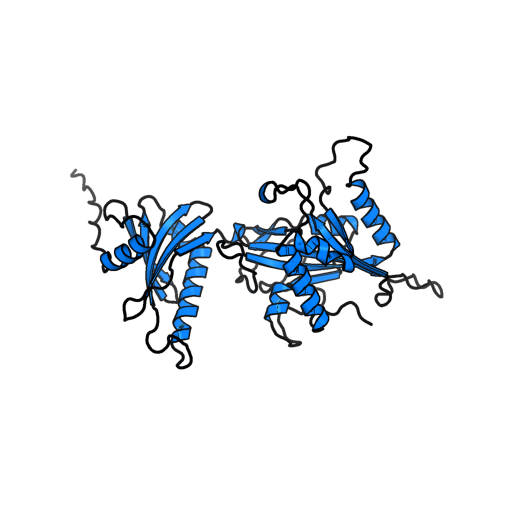 . THR A 1 86 ? 17.267 -26.469 -8.409 1.00 93.62 86 THR A N 1
ATOM 696 C CA . THR A 1 86 ? 15.826 -26.676 -8.214 1.00 93.62 86 THR A CA 1
ATOM 697 C C . THR A 1 86 ? 14.949 -25.600 -8.855 1.00 93.62 86 THR A C 1
ATOM 699 O O . THR A 1 86 ? 13.724 -25.724 -8.842 1.00 93.62 86 THR A O 1
ATOM 702 N N . HIS A 1 87 ? 15.533 -24.520 -9.375 1.00 90.50 87 HIS A N 1
ATOM 703 C CA . HIS A 1 87 ? 14.784 -23.426 -9.972 1.00 90.50 87 HIS A CA 1
ATOM 704 C C . HIS A 1 87 ? 14.279 -23.808 -11.369 1.00 90.50 87 HIS A C 1
ATOM 706 O O . HIS A 1 87 ? 15.029 -24.337 -12.183 1.00 90.50 87 HIS A O 1
ATOM 712 N N . THR A 1 88 ? 13.027 -23.470 -11.695 1.00 92.38 88 THR A N 1
ATOM 713 C CA . THR A 1 88 ? 12.385 -23.832 -12.977 1.00 92.38 88 THR A CA 1
ATOM 714 C C . THR A 1 88 ? 13.186 -23.405 -14.212 1.00 92.38 88 THR A C 1
ATOM 716 O O . THR A 1 88 ? 13.147 -24.078 -15.235 1.00 92.38 88 THR A O 1
ATOM 719 N N . TYR A 1 89 ? 13.916 -22.293 -14.117 1.00 91.38 89 TYR A N 1
ATOM 720 C CA . TYR A 1 89 ? 14.732 -21.736 -15.205 1.00 91.38 89 TYR A CA 1
ATOM 721 C C . TYR A 1 89 ? 16.234 -22.015 -15.063 1.00 91.38 89 TYR A C 1
ATOM 723 O O . TYR A 1 89 ? 17.033 -21.356 -15.711 1.00 91.38 89 TYR A O 1
ATOM 731 N N . HIS A 1 90 ? 16.642 -22.965 -14.218 1.00 93.62 90 HIS A N 1
ATOM 732 C CA . HIS A 1 90 ? 18.061 -23.252 -13.997 1.00 93.62 90 HIS A CA 1
ATOM 733 C C . HIS A 1 90 ? 18.807 -23.668 -15.273 1.00 93.62 90 HIS A C 1
ATOM 735 O O . HIS A 1 90 ? 19.947 -23.272 -15.483 1.00 93.62 90 HIS A O 1
ATOM 741 N N . GLN A 1 91 ? 18.150 -24.454 -16.131 1.00 95.62 91 GLN A N 1
ATOM 742 C CA . GLN A 1 91 ? 18.760 -24.992 -17.351 1.00 95.62 91 GLN A CA 1
ATOM 743 C C . GLN A 1 91 ? 19.025 -23.931 -18.428 1.00 95.62 91 GLN A C 1
ATOM 745 O O . GLN A 1 91 ? 19.930 -24.111 -19.234 1.00 95.62 91 GLN A O 1
ATOM 750 N N . ASP A 1 92 ? 18.240 -22.853 -18.458 1.00 95.56 92 ASP A N 1
ATOM 751 C CA . ASP A 1 92 ? 18.377 -21.755 -19.422 1.00 95.56 92 ASP A CA 1
ATOM 752 C C . ASP A 1 92 ? 17.939 -20.445 -18.742 1.00 95.56 92 ASP A C 1
ATOM 754 O O . ASP A 1 92 ? 16.782 -20.023 -18.888 1.00 95.56 92 ASP A O 1
ATOM 758 N N . PRO A 1 93 ? 18.814 -19.863 -17.898 1.00 94.88 93 PRO A N 1
ATOM 759 C CA . PRO A 1 93 ? 18.466 -18.736 -17.048 1.00 94.88 93 PRO A CA 1
ATOM 760 C C . PRO A 1 93 ? 18.266 -17.461 -17.865 1.00 94.88 93 PRO A C 1
ATOM 762 O O . PRO A 1 93 ? 18.958 -17.201 -18.846 1.00 94.88 93 PRO A O 1
ATOM 765 N N . TYR A 1 94 ? 17.331 -16.632 -17.413 1.00 93.31 94 TYR A N 1
ATOM 766 C CA . TYR A 1 94 ? 17.122 -15.301 -17.968 1.00 93.31 94 TYR A CA 1
ATOM 767 C C . TYR A 1 94 ? 18.147 -14.307 -17.423 1.00 93.31 94 TYR A C 1
ATOM 769 O O . TYR A 1 94 ? 18.480 -14.337 -16.234 1.00 93.31 94 TYR A O 1
ATOM 777 N N . THR A 1 95 ? 18.561 -13.380 -18.278 1.00 92.62 95 THR A N 1
ATOM 778 C CA . THR A 1 95 ? 19.455 -12.263 -17.976 1.00 92.62 95 THR A CA 1
ATOM 779 C C . THR A 1 95 ? 18.829 -10.948 -18.423 1.00 92.62 95 THR A C 1
ATOM 781 O O . THR A 1 95 ? 18.081 -10.902 -19.399 1.00 92.62 95 THR A O 1
ATOM 784 N N . LEU A 1 96 ? 19.107 -9.873 -17.685 1.00 92.62 96 LEU A N 1
ATOM 785 C CA . LEU A 1 96 ? 18.763 -8.512 -18.089 1.00 92.62 96 LEU A CA 1
ATOM 786 C C . LEU A 1 96 ? 19.867 -7.993 -19.017 1.00 92.62 96 LEU A C 1
ATOM 788 O O . LEU A 1 96 ? 21.024 -7.954 -18.610 1.00 92.62 96 LEU A O 1
ATOM 792 N N . HIS A 1 97 ? 19.518 -7.612 -20.243 1.00 90.19 97 HIS A N 1
ATOM 793 C CA . HIS A 1 97 ? 20.471 -7.122 -21.246 1.00 90.19 97 HIS A CA 1
ATOM 794 C C . HIS A 1 97 ? 20.441 -5.603 -21.388 1.00 90.19 97 HIS A C 1
ATOM 796 O O . HIS A 1 97 ? 21.483 -4.971 -21.536 1.00 90.19 97 HIS A O 1
ATOM 802 N N . ALA A 1 98 ? 19.246 -5.019 -21.355 1.00 92.12 98 ALA A N 1
ATOM 803 C CA . ALA A 1 98 ? 19.046 -3.597 -21.573 1.00 92.12 98 ALA A CA 1
ATOM 804 C C . ALA A 1 98 ? 17.798 -3.095 -20.853 1.00 92.12 98 ALA A C 1
ATOM 806 O O . ALA A 1 98 ? 16.889 -3.859 -20.519 1.00 92.12 98 ALA A O 1
ATOM 807 N N . ILE A 1 99 ? 17.748 -1.786 -20.644 1.00 94.19 99 ILE A N 1
ATOM 808 C CA . ILE A 1 99 ? 16.571 -1.076 -20.159 1.00 94.19 99 ILE A CA 1
ATOM 809 C C . ILE A 1 99 ? 16.333 0.098 -21.094 1.00 94.19 99 ILE A C 1
ATOM 811 O O . ILE A 1 99 ? 17.255 0.854 -21.368 1.00 94.19 99 ILE A O 1
ATOM 815 N N . THR A 1 100 ? 15.107 0.300 -21.545 1.00 94.12 100 THR A N 1
ATOM 816 C CA . THR A 1 100 ? 14.714 1.513 -22.259 1.00 94.12 100 THR A CA 1
ATOM 817 C C . THR A 1 100 ? 13.752 2.326 -21.412 1.00 94.12 100 THR A C 1
ATOM 819 O O . THR A 1 100 ? 12.825 1.763 -20.847 1.00 94.12 100 THR A O 1
ATOM 822 N N . ILE A 1 101 ? 13.972 3.631 -21.287 1.00 94.56 101 ILE A N 1
ATOM 823 C CA . ILE A 1 101 ? 13.077 4.556 -20.591 1.00 94.56 101 ILE A CA 1
ATOM 824 C C . ILE A 1 101 ? 12.168 5.195 -21.639 1.00 94.56 101 ILE A C 1
ATOM 826 O O . ILE A 1 101 ? 12.599 6.056 -22.401 1.00 94.56 101 ILE A O 1
ATOM 830 N N . GLU A 1 102 ? 10.905 4.772 -21.674 1.00 90.19 102 GLU A N 1
ATOM 831 C CA . GLU A 1 102 ? 9.906 5.287 -22.622 1.00 90.19 102 GLU A CA 1
ATOM 832 C C . GLU A 1 102 ? 9.350 6.638 -22.187 1.00 90.19 102 GLU A C 1
ATOM 834 O O . GLU A 1 102 ? 8.988 7.479 -23.006 1.00 90.19 102 GLU A O 1
ATOM 839 N N . ARG A 1 103 ? 9.226 6.837 -20.874 1.00 88.94 103 ARG A N 1
ATOM 840 C CA . ARG A 1 103 ? 8.666 8.060 -20.310 1.00 88.94 103 ARG A CA 1
ATOM 841 C C . ARG A 1 103 ? 9.298 8.333 -18.968 1.00 88.94 103 ARG A C 1
ATOM 843 O O . ARG A 1 103 ? 9.289 7.465 -18.104 1.00 88.94 103 ARG A O 1
ATOM 850 N N . PHE A 1 104 ? 9.747 9.563 -18.768 1.00 91.56 104 PHE A N 1
ATOM 851 C CA . PHE A 1 104 ? 10.259 10.030 -17.490 1.00 91.56 104 PHE A CA 1
ATOM 852 C C . PHE A 1 104 ? 9.728 11.431 -17.209 1.00 91.56 104 PHE A C 1
ATOM 854 O O . PHE A 1 104 ? 9.766 12.305 -18.072 1.00 91.56 104 PHE A O 1
ATOM 861 N N . ASN A 1 105 ? 9.141 11.623 -16.034 1.00 85.69 105 ASN A N 1
ATOM 862 C CA . ASN A 1 105 ? 8.728 12.929 -15.530 1.00 85.69 105 ASN A CA 1
ATOM 863 C C . ASN A 1 105 ? 8.633 12.879 -14.007 1.00 85.69 105 ASN A C 1
ATOM 865 O O . ASN A 1 105 ? 8.971 11.874 -13.382 1.00 85.69 105 ASN A O 1
ATOM 869 N N . ASP A 1 106 ? 8.075 13.938 -13.424 1.00 75.25 106 ASP A N 1
ATOM 870 C CA . ASP A 1 106 ? 8.010 14.080 -11.983 1.00 75.25 106 ASP A CA 1
ATOM 871 C C . ASP A 1 106 ? 7.223 12.998 -11.230 1.00 75.25 106 ASP A C 1
ATOM 873 O O . ASP A 1 106 ? 7.296 12.945 -10.008 1.00 75.25 106 ASP A O 1
ATOM 877 N N . TRP A 1 107 ? 6.469 12.135 -11.902 1.00 69.00 107 TRP A N 1
ATOM 878 C CA . TRP A 1 107 ? 5.563 11.185 -11.252 1.00 69.00 107 TRP A CA 1
ATOM 879 C C . TRP A 1 107 ? 5.858 9.733 -11.612 1.00 69.00 107 TRP A C 1
ATOM 881 O O . TRP A 1 107 ? 5.619 8.828 -10.809 1.00 69.00 107 TRP A O 1
ATOM 891 N N . ILE A 1 108 ? 6.347 9.506 -12.829 1.00 81.31 108 ILE A N 1
ATOM 892 C CA . ILE A 1 108 ? 6.388 8.193 -13.462 1.00 81.31 108 ILE A CA 1
ATOM 893 C C . ILE A 1 108 ? 7.662 8.037 -14.290 1.00 81.31 108 ILE A C 1
ATOM 895 O O . ILE A 1 108 ? 8.053 8.934 -15.039 1.00 81.31 108 ILE A O 1
ATOM 899 N N . MET A 1 109 ? 8.259 6.858 -14.179 1.00 85.00 109 MET A N 1
ATOM 900 C CA . MET A 1 109 ? 9.277 6.334 -15.068 1.00 85.00 109 MET A CA 1
ATOM 901 C C . MET A 1 109 ? 8.749 5.035 -15.682 1.00 85.00 109 MET A C 1
ATOM 903 O O . MET A 1 109 ? 8.709 3.989 -15.036 1.00 85.00 109 MET A O 1
ATOM 907 N N . GLU A 1 110 ? 8.297 5.107 -16.925 1.00 87.44 110 GLU A N 1
ATOM 908 C CA . GLU A 1 110 ? 7.937 3.928 -17.701 1.00 87.44 110 GLU A CA 1
ATOM 909 C C . GLU A 1 110 ? 9.183 3.386 -18.390 1.00 87.44 110 GLU A C 1
ATOM 911 O O . GLU A 1 110 ? 9.854 4.114 -19.122 1.00 87.44 110 GLU A O 1
ATOM 916 N N . ILE A 1 111 ? 9.480 2.114 -18.146 1.00 90.88 111 ILE A N 1
ATOM 917 C CA . ILE A 1 111 ? 10.624 1.421 -18.714 1.00 90.88 111 ILE A CA 1
ATOM 918 C C . ILE A 1 111 ? 10.206 0.132 -19.422 1.00 90.88 111 ILE A C 1
ATOM 920 O O . ILE A 1 111 ? 9.209 -0.511 -19.079 1.00 90.88 111 ILE A O 1
ATOM 924 N N . MET A 1 112 ? 11.033 -0.275 -20.372 1.00 91.00 112 MET A N 1
ATOM 925 C CA . MET A 1 112 ? 11.000 -1.561 -21.041 1.00 91.00 112 MET A CA 1
ATOM 926 C C . MET A 1 112 ? 12.312 -2.295 -20.756 1.00 91.00 112 MET A C 1
ATOM 928 O O . MET A 1 112 ? 13.377 -1.862 -21.181 1.00 91.00 112 MET A O 1
ATOM 932 N N . ALA A 1 113 ? 12.249 -3.395 -20.012 1.00 91.25 113 ALA A N 1
ATOM 933 C CA . ALA A 1 113 ? 13.404 -4.226 -19.696 1.00 91.25 113 ALA A CA 1
ATOM 934 C C . ALA A 1 113 ? 13.567 -5.364 -20.719 1.00 91.25 113 ALA A C 1
ATOM 936 O O . ALA A 1 113 ? 12.666 -6.190 -20.898 1.00 91.25 113 ALA A O 1
ATOM 937 N N . ASP A 1 114 ? 14.735 -5.461 -21.348 1.00 91.12 114 ASP A N 1
ATOM 938 C CA . ASP A 1 114 ? 15.097 -6.624 -22.157 1.00 91.12 114 ASP A CA 1
ATOM 939 C C . ASP A 1 114 ? 15.604 -7.746 -21.255 1.00 91.12 114 ASP A C 1
ATOM 941 O O . ASP A 1 114 ? 16.781 -7.802 -20.894 1.00 91.12 114 ASP A O 1
ATOM 945 N N . VAL A 1 115 ? 14.684 -8.624 -20.853 1.00 90.38 115 VAL A N 1
ATOM 946 C CA . VAL A 1 115 ? 14.989 -9.824 -20.075 1.00 90.38 115 VAL A CA 1
ATOM 947 C C . VAL A 1 115 ? 14.763 -11.048 -20.947 1.00 90.38 115 VAL A C 1
ATOM 949 O O . VAL A 1 115 ? 13.620 -11.402 -21.253 1.00 90.38 115 VAL A O 1
ATOM 952 N N . ARG A 1 116 ? 15.852 -11.717 -21.319 1.00 90.44 116 ARG A N 1
ATOM 953 C CA . ARG A 1 116 ? 15.838 -12.886 -22.203 1.00 90.44 116 ARG A CA 1
ATOM 954 C C . ARG A 1 116 ? 16.866 -13.921 -21.775 1.00 90.44 116 ARG A C 1
ATOM 956 O O . ARG A 1 116 ? 17.747 -13.635 -20.974 1.00 90.44 116 ARG A O 1
ATOM 963 N N . ASN A 1 117 ? 16.691 -15.145 -22.241 1.00 92.38 117 ASN A N 1
ATOM 964 C CA . ASN A 1 117 ? 17.600 -16.260 -21.986 1.00 92.38 117 ASN A CA 1
ATOM 965 C C . ASN A 1 117 ? 18.467 -16.554 -23.225 1.00 92.38 117 ASN A C 1
ATOM 967 O O . ASN A 1 117 ? 18.368 -15.861 -24.243 1.00 92.38 117 ASN A O 1
ATOM 971 N N . SER A 1 118 ? 19.291 -17.605 -23.170 1.00 91.00 118 SER A N 1
ATOM 972 C CA . SER A 1 118 ? 20.219 -17.936 -24.266 1.00 91.00 118 SER A CA 1
ATOM 973 C C . SER A 1 118 ? 19.516 -18.342 -25.567 1.00 91.00 118 SER A C 1
ATOM 975 O O . SER A 1 118 ? 20.089 -18.229 -26.648 1.00 91.00 118 SER A O 1
ATOM 977 N N . THR A 1 119 ? 18.253 -18.769 -25.479 1.00 88.56 119 THR A N 1
ATOM 978 C CA . THR A 1 119 ? 17.417 -19.138 -26.630 1.00 88.56 119 THR A CA 1
ATOM 979 C C . THR A 1 119 ? 16.676 -17.949 -27.256 1.00 88.56 119 THR A C 1
ATOM 981 O O . THR A 1 119 ? 15.911 -18.138 -28.203 1.00 88.56 119 THR A O 1
ATOM 984 N N . GLY A 1 120 ? 16.884 -16.724 -26.755 1.00 85.00 120 GLY A N 1
ATOM 985 C CA . GLY A 1 120 ? 16.233 -15.507 -27.258 1.00 85.00 120 GLY A CA 1
ATOM 986 C C . GLY A 1 120 ? 14.764 -15.378 -26.845 1.00 85.00 120 GLY A C 1
ATOM 987 O O . GLY A 1 120 ? 14.029 -14.544 -27.374 1.00 85.00 120 GLY A O 1
ATOM 988 N N . LYS A 1 121 ? 14.293 -16.199 -25.900 1.00 86.06 121 LYS A N 1
ATOM 989 C CA . LYS A 1 121 ? 12.939 -16.077 -25.361 1.00 86.06 121 LYS A CA 1
ATOM 990 C C . LYS A 1 121 ? 12.897 -14.901 -24.391 1.00 86.06 121 LYS A C 1
ATOM 992 O O . LYS A 1 121 ? 13.656 -14.870 -23.431 1.00 86.06 121 LYS A O 1
ATOM 997 N N . HIS A 1 122 ? 11.966 -13.976 -24.607 1.00 84.75 122 HIS A N 1
ATOM 998 C CA . HIS A 1 122 ? 11.784 -12.806 -23.747 1.00 84.75 122 HIS A CA 1
ATOM 999 C C . HIS A 1 122 ? 10.726 -13.038 -22.664 1.00 84.75 122 HIS A C 1
ATOM 1001 O O . HIS A 1 122 ? 9.679 -13.651 -22.917 1.00 84.75 122 HIS A O 1
ATOM 1007 N N . LEU A 1 123 ? 10.968 -12.469 -21.484 1.00 84.81 123 LEU A N 1
ATOM 1008 C CA . LEU A 1 123 ? 9.920 -12.164 -20.512 1.00 84.81 123 LEU A CA 1
ATOM 1009 C C . LEU A 1 123 ? 9.213 -10.853 -20.887 1.00 84.81 123 LEU A C 1
ATOM 1011 O O . LEU A 1 123 ? 9.706 -10.065 -21.694 1.00 84.81 123 LEU A O 1
ATOM 1015 N N . ASP A 1 124 ? 8.036 -10.631 -20.305 1.00 82.44 124 ASP A N 1
ATOM 1016 C CA . ASP A 1 124 ? 7.375 -9.329 -20.395 1.00 82.44 124 ASP A CA 1
ATOM 1017 C C . ASP A 1 124 ? 8.176 -8.301 -19.585 1.00 82.44 124 ASP A C 1
ATOM 1019 O O . ASP A 1 124 ? 8.359 -8.455 -18.374 1.00 82.44 124 ASP A O 1
ATOM 1023 N N . GLY A 1 125 ? 8.695 -7.297 -20.287 1.00 81.81 125 GLY A N 1
ATOM 1024 C CA . GLY A 1 125 ? 9.645 -6.323 -19.768 1.00 81.81 125 GLY A CA 1
ATOM 1025 C C . GLY A 1 125 ? 9.040 -4.982 -19.375 1.00 81.81 125 GLY A C 1
ATOM 1026 O O . GLY A 1 125 ? 9.768 -4.129 -18.868 1.00 81.81 125 GLY A O 1
ATOM 1027 N N . ARG A 1 126 ? 7.744 -4.750 -19.617 1.00 82.38 126 ARG A N 1
ATOM 1028 C CA . ARG A 1 126 ? 7.151 -3.421 -19.415 1.00 82.38 126 ARG A CA 1
ATOM 1029 C C . ARG A 1 126 ? 6.906 -3.144 -17.932 1.00 82.38 126 ARG A C 1
ATOM 1031 O O . ARG A 1 126 ? 6.200 -3.884 -17.245 1.00 82.38 126 ARG A O 1
ATOM 1038 N N . VAL A 1 127 ? 7.473 -2.048 -17.439 1.00 81.12 127 VAL A N 1
ATOM 1039 C CA . VAL A 1 127 ? 7.517 -1.690 -16.019 1.00 81.12 127 VAL A CA 1
ATOM 1040 C C . VAL A 1 127 ? 7.194 -0.198 -15.878 1.00 81.12 127 VAL A C 1
ATOM 1042 O O . VAL A 1 127 ? 7.748 0.632 -16.576 1.00 81.12 127 VAL A O 1
ATOM 1045 N N . ILE A 1 128 ? 6.289 0.165 -14.969 1.00 77.75 128 ILE A N 1
ATOM 1046 C CA . ILE A 1 128 ? 5.843 1.553 -14.747 1.00 77.75 128 ILE A CA 1
ATOM 1047 C C . ILE A 1 128 ? 6.254 2.034 -13.355 1.00 77.75 128 ILE A C 1
ATOM 1049 O O . ILE A 1 128 ? 5.458 2.061 -12.430 1.00 77.75 128 ILE A O 1
ATOM 1053 N N . LEU A 1 129 ? 7.500 2.415 -13.155 1.00 75.88 129 LEU A N 1
ATOM 1054 C CA . LEU A 1 129 ? 7.957 2.868 -11.847 1.00 75.88 129 LEU A CA 1
ATOM 1055 C C . LEU A 1 129 ? 7.300 4.200 -11.483 1.00 75.88 129 LEU A C 1
ATOM 1057 O O . LEU A 1 129 ? 7.280 5.143 -12.262 1.00 75.88 129 LEU A O 1
ATOM 1061 N N . LEU A 1 130 ? 6.775 4.292 -10.274 1.00 68.31 130 LEU A N 1
ATOM 1062 C CA . LEU A 1 130 ? 6.182 5.510 -9.738 1.00 68.31 130 LEU A CA 1
ATOM 1063 C C . LEU A 1 130 ? 7.036 5.970 -8.543 1.00 68.31 130 LEU A C 1
ATOM 1065 O O . LEU A 1 130 ? 7.679 5.140 -7.891 1.00 68.31 130 LEU A O 1
ATOM 1069 N N . ARG A 1 131 ? 7.074 7.276 -8.263 1.00 65.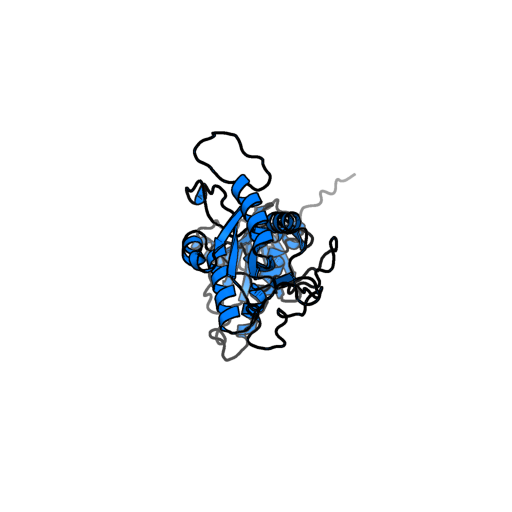12 131 ARG A N 1
ATOM 1070 C CA . ARG A 1 131 ? 7.935 7.855 -7.213 1.00 65.12 131 ARG A CA 1
ATOM 1071 C C . ARG A 1 131 ? 7.576 7.275 -5.813 1.00 65.12 131 ARG A C 1
ATOM 1073 O O . ARG A 1 131 ? 6.392 7.275 -5.474 1.00 65.12 131 ARG A O 1
ATOM 1080 N N . PRO A 1 132 ? 8.518 6.722 -5.009 1.00 52.59 132 PRO A N 1
ATOM 1081 C CA . PRO A 1 132 ? 8.198 5.946 -3.792 1.00 52.59 132 PRO A CA 1
ATOM 1082 C C . PRO A 1 132 ? 7.395 6.677 -2.705 1.00 52.59 132 PRO A C 1
ATOM 1084 O O . PRO A 1 132 ? 6.562 6.066 -2.027 1.00 52.59 132 PRO A O 1
ATOM 1087 N N . ASP A 1 133 ? 7.642 7.976 -2.561 1.00 54.06 133 ASP A N 1
ATOM 1088 C CA . ASP A 1 133 ? 6.940 8.912 -1.676 1.00 54.06 133 ASP A CA 1
ATOM 1089 C C . ASP A 1 133 ? 5.469 9.132 -2.098 1.00 54.06 133 ASP A C 1
ATOM 1091 O O . ASP A 1 133 ? 4.594 9.426 -1.284 1.00 54.06 133 ASP A O 1
ATOM 1095 N N . GLN A 1 134 ? 5.165 8.901 -3.378 1.00 53.72 134 GLN A N 1
ATOM 1096 C CA . GLN A 1 134 ? 3.815 8.997 -3.941 1.00 53.72 134 GLN A CA 1
ATOM 1097 C C . GLN A 1 134 ? 3.108 7.636 -4.065 1.00 53.72 134 GLN A C 1
ATOM 1099 O O . GLN A 1 134 ? 1.885 7.583 -4.202 1.00 53.72 134 GLN A O 1
ATOM 1104 N N . THR A 1 135 ? 3.842 6.519 -4.023 1.00 53.28 135 THR A N 1
ATOM 1105 C CA . THR A 1 135 ? 3.281 5.170 -4.242 1.00 53.28 135 THR A CA 1
ATOM 1106 C C . THR A 1 135 ? 3.036 4.376 -2.988 1.00 53.28 135 THR A C 1
ATOM 1108 O O . THR A 1 135 ? 2.235 3.437 -3.006 1.00 53.28 135 THR A O 1
ATOM 1111 N N . THR A 1 136 ? 3.736 4.715 -1.912 1.00 59.53 136 THR A N 1
ATOM 1112 C CA . THR A 1 136 ? 3.588 3.992 -0.663 1.00 59.53 136 THR A CA 1
ATOM 1113 C C . THR A 1 136 ? 2.480 4.626 0.137 1.00 59.53 136 THR A C 1
ATOM 1115 O O . THR A 1 136 ? 2.680 5.607 0.858 1.00 59.53 136 THR A O 1
ATOM 1118 N N . LYS A 1 137 ? 1.294 4.041 0.011 1.00 70.94 137 LYS A N 1
ATOM 1119 C CA . LYS A 1 137 ? 0.201 4.365 0.909 1.00 70.94 137 LYS A CA 1
ATOM 1120 C C . LYS A 1 137 ? 0.337 3.548 2.175 1.00 70.94 137 LYS A C 1
ATOM 1122 O O . LYS A 1 137 ? 0.715 2.377 2.169 1.00 70.94 137 LYS A O 1
ATOM 1127 N N . ILE A 1 138 ? -0.020 4.163 3.282 1.00 74.69 138 ILE A N 1
ATOM 1128 C CA . ILE A 1 138 ? -0.188 3.455 4.532 1.00 74.69 138 ILE A CA 1
ATOM 1129 C C . ILE A 1 138 ? -1.667 3.470 4.869 1.00 74.69 138 ILE A C 1
ATOM 1131 O O . ILE A 1 138 ? -2.266 4.524 5.063 1.00 74.69 138 ILE A O 1
ATOM 1135 N N . GLY A 1 139 ? -2.261 2.287 4.914 1.00 83.31 139 GLY A N 1
ATOM 1136 C CA . GLY A 1 139 ? -3.605 2.081 5.411 1.00 83.31 139 GLY A CA 1
ATOM 1137 C C . GLY A 1 139 ? -3.625 2.096 6.934 1.00 83.31 139 GLY A C 1
ATOM 1138 O O . GLY A 1 139 ? -2.930 1.310 7.577 1.00 83.31 139 GLY A O 1
ATOM 1139 N N . LEU A 1 140 ? -4.444 2.961 7.517 1.00 84.56 140 LEU A N 1
ATOM 1140 C CA . LEU A 1 140 ? -4.602 3.119 8.957 1.00 84.56 140 LEU A CA 1
ATOM 1141 C C . LEU A 1 140 ? -5.809 2.322 9.442 1.00 84.56 140 LEU A C 1
ATOM 1143 O O . LEU A 1 140 ? -6.949 2.778 9.394 1.00 84.56 140 LEU A O 1
ATOM 1147 N N . MET A 1 141 ? -5.567 1.125 9.959 1.00 90.69 141 MET A N 1
ATOM 1148 C CA . MET A 1 141 ? -6.588 0.360 10.659 1.00 90.69 141 MET A CA 1
ATOM 1149 C C . MET A 1 141 ? -6.703 0.850 12.101 1.00 90.69 141 MET A C 1
ATOM 1151 O O . MET A 1 141 ? -6.004 0.368 12.983 1.00 90.69 141 MET A O 1
ATOM 1155 N N . ILE A 1 142 ? -7.604 1.792 12.367 1.00 90.31 142 ILE A N 1
ATOM 1156 C CA . ILE A 1 142 ? -7.860 2.270 13.731 1.00 90.31 142 ILE A CA 1
ATOM 1157 C C . ILE A 1 142 ? -9.000 1.452 14.336 1.00 90.31 142 ILE A C 1
ATOM 1159 O O . ILE A 1 142 ? -10.115 1.462 13.813 1.00 90.31 142 ILE A O 1
ATOM 1163 N N . THR A 1 143 ? -8.750 0.756 15.442 1.00 92.62 143 THR A N 1
ATOM 1164 C CA . THR A 1 143 ? -9.778 0.002 16.164 1.00 92.62 143 THR A CA 1
ATOM 1165 C C . THR A 1 143 ? -10.007 0.544 17.562 1.00 92.62 143 THR A C 1
ATOM 1167 O O . THR A 1 143 ? -9.085 0.972 18.256 1.00 92.62 143 THR A O 1
ATOM 1170 N N . ILE A 1 144 ? -11.266 0.494 17.980 1.00 93.06 144 ILE A N 1
ATOM 1171 C CA . ILE A 1 144 ? -11.723 0.952 19.284 1.00 93.06 144 ILE A CA 1
ATOM 1172 C C . ILE A 1 144 ? -12.400 -0.221 19.968 1.00 93.06 144 ILE A C 1
ATOM 1174 O O . ILE A 1 144 ? -13.423 -0.723 19.499 1.00 93.06 144 ILE A O 1
ATOM 1178 N N . THR A 1 145 ? -11.797 -0.678 21.057 1.00 93.56 145 THR A N 1
ATOM 1179 C CA . THR A 1 145 ? -12.358 -1.708 21.929 1.00 93.56 145 THR A CA 1
ATOM 1180 C C . THR A 1 145 ? -13.028 -1.012 23.105 1.00 93.56 145 THR A C 1
ATOM 1182 O O . THR A 1 145 ? -12.394 -0.218 23.799 1.00 93.56 145 THR A O 1
ATOM 1185 N N . VAL A 1 146 ? -14.314 -1.285 23.290 1.00 93.81 146 VAL A N 1
ATOM 1186 C CA . VAL A 1 146 ? -15.129 -0.729 24.368 1.00 93.81 146 VAL A CA 1
ATOM 1187 C C . VAL A 1 146 ? -15.203 -1.760 25.482 1.00 93.81 146 VAL A C 1
ATOM 1189 O O . VAL A 1 146 ? -15.617 -2.896 25.241 1.00 93.81 146 VAL A O 1
ATOM 1192 N N . CYS A 1 147 ? -14.788 -1.362 26.678 1.00 91.94 147 CYS A N 1
ATOM 1193 C CA . CYS A 1 147 ? -14.720 -2.215 27.857 1.00 91.94 147 CYS A CA 1
ATOM 1194 C C . CYS A 1 147 ? -15.604 -1.650 28.973 1.00 91.94 147 CYS A C 1
ATOM 1196 O O . CYS A 1 147 ? -15.736 -0.429 29.115 1.00 91.94 147 CYS A O 1
ATOM 1198 N N . LYS A 1 148 ? -16.164 -2.522 29.817 1.00 90.44 148 LYS A N 1
ATOM 1199 C CA . LYS A 1 148 ? -16.810 -2.066 31.057 1.00 90.44 148 LYS A CA 1
ATOM 1200 C C . LYS A 1 148 ? -15.774 -1.536 32.039 1.00 90.44 148 LYS A C 1
ATOM 1202 O O . LYS A 1 148 ? -14.614 -1.937 32.028 1.00 90.44 148 LYS A O 1
ATOM 1207 N N . LYS A 1 149 ? -16.207 -0.654 32.932 1.00 88.19 149 LYS A N 1
ATOM 1208 C CA . LYS A 1 149 ? -15.438 -0.311 34.128 1.00 88.19 149 LYS A CA 1
ATOM 1209 C C . LYS A 1 149 ? -15.724 -1.320 35.237 1.00 88.19 149 LYS A C 1
ATOM 1211 O O . LYS A 1 149 ? -16.862 -1.770 35.396 1.00 88.19 149 LYS A O 1
ATOM 1216 N N . THR A 1 150 ? -14.705 -1.659 36.019 1.00 84.69 150 THR A N 1
ATOM 1217 C CA . THR A 1 150 ? -14.894 -2.388 37.273 1.00 84.69 150 THR A CA 1
ATOM 1218 C C . THR A 1 150 ? -15.729 -1.545 38.236 1.00 84.69 150 THR A 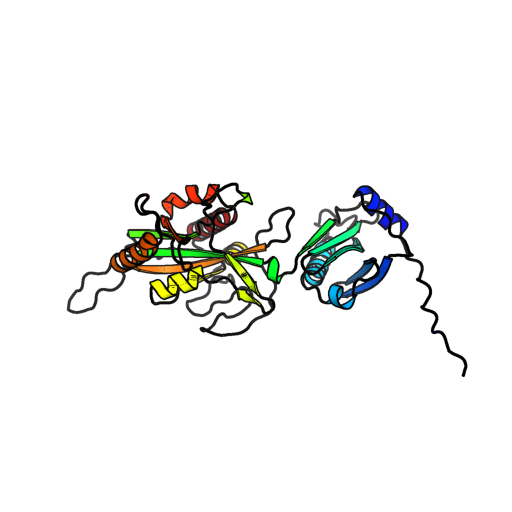C 1
ATOM 1220 O O . THR A 1 150 ? -15.723 -0.315 38.182 1.00 84.69 150 THR A O 1
ATOM 1223 N N . LYS A 1 151 ? -16.483 -2.198 39.125 1.00 81.31 151 LYS A N 1
ATOM 1224 C CA . LYS A 1 151 ? -17.181 -1.472 40.191 1.00 81.31 151 LYS A CA 1
ATOM 1225 C C . LYS A 1 151 ? -16.150 -0.874 41.141 1.00 81.31 151 LYS A C 1
ATOM 1227 O O . LYS A 1 151 ? -15.171 -1.534 41.482 1.00 81.31 151 LYS A O 1
ATOM 1232 N N . GLU A 1 152 ? -16.402 0.347 41.594 1.00 76.56 152 GLU A N 1
ATOM 1233 C CA . GLU A 1 152 ? -15.621 0.946 42.668 1.00 76.56 152 GLU A CA 1
ATOM 1234 C C . GLU A 1 152 ? -15.843 0.128 43.948 1.00 76.56 152 GLU A C 1
ATOM 1236 O O . GLU A 1 152 ? -16.976 -0.046 44.402 1.00 76.56 152 GLU A O 1
ATOM 1241 N N . VAL A 1 153 ? -14.771 -0.435 44.504 1.00 72.56 153 VAL A N 1
ATOM 1242 C CA . VAL A 1 153 ? -14.819 -1.230 45.737 1.00 72.56 153 VAL A CA 1
ATOM 1243 C C . VAL A 1 153 ? -13.766 -0.676 46.686 1.00 72.56 153 VAL A C 1
ATOM 1245 O O . VAL A 1 153 ? -12.590 -0.585 46.334 1.00 72.56 153 VAL A O 1
ATOM 1248 N N . ASN A 1 154 ? -14.185 -0.309 47.899 1.00 73.31 154 ASN A N 1
ATOM 1249 C CA . ASN A 1 154 ? -13.319 0.199 48.969 1.00 73.31 154 ASN A CA 1
ATOM 1250 C C . ASN A 1 154 ? -12.503 1.453 48.588 1.00 73.31 154 ASN A C 1
ATOM 1252 O O . ASN A 1 154 ? -11.322 1.542 48.918 1.00 73.31 154 ASN A O 1
ATOM 1256 N N . GLY A 1 155 ? -13.108 2.404 47.864 1.00 74.25 155 GLY A N 1
ATOM 1257 C CA . GLY A 1 155 ? -12.455 3.661 47.466 1.00 74.25 155 GLY A CA 1
ATOM 1258 C C . GLY A 1 155 ? -11.328 3.498 46.438 1.00 74.25 155 GLY A C 1
ATOM 1259 O O . GLY A 1 155 ? -10.577 4.440 46.192 1.00 74.25 155 GLY A O 1
ATOM 1260 N N . LYS A 1 156 ? -11.176 2.306 45.842 1.00 69.94 156 LYS A N 1
ATOM 1261 C CA . LYS A 1 156 ? -10.311 2.109 44.677 1.00 69.94 156 LYS A CA 1
ATOM 1262 C C . LYS A 1 156 ? -11.071 2.500 43.424 1.00 69.94 156 LYS A C 1
ATOM 1264 O O . LYS A 1 156 ? -12.089 1.885 43.116 1.00 69.94 156 LYS A O 1
ATOM 1269 N N . GLN A 1 157 ? -10.529 3.476 42.705 1.00 74.25 157 GLN A N 1
ATOM 1270 C CA . GLN A 1 157 ? -11.121 4.019 41.492 1.00 74.25 157 GLN A CA 1
ATOM 1271 C C . GLN A 1 157 ? -11.404 2.923 40.458 1.00 74.25 157 GLN A C 1
ATOM 1273 O O . GLN A 1 157 ? -10.580 2.035 40.230 1.00 74.25 157 GLN A O 1
ATOM 1278 N N . ALA A 1 158 ? -12.582 3.002 39.839 1.00 78.62 158 ALA A N 1
ATOM 1279 C CA . ALA A 1 158 ? -12.999 2.110 38.769 1.00 78.62 158 ALA A CA 1
ATOM 1280 C C . ALA A 1 158 ? -11.977 2.126 37.617 1.00 78.62 158 ALA A C 1
ATOM 1282 O O . ALA A 1 158 ? -11.656 3.185 37.073 1.00 78.62 158 ALA A O 1
ATOM 1283 N N . VAL A 1 159 ? -11.481 0.948 37.240 1.00 84.56 159 VAL A N 1
ATOM 1284 C CA . VAL A 1 159 ? -10.525 0.757 36.136 1.00 84.56 159 VAL A CA 1
ATOM 1285 C C . VAL A 1 159 ? -11.204 0.045 34.972 1.00 84.56 159 VAL A C 1
ATOM 1287 O O . VAL A 1 159 ? -12.243 -0.588 35.150 1.00 84.56 159 VAL A O 1
ATOM 1290 N N . LEU A 1 160 ? -10.642 0.149 33.768 1.00 84.50 160 LEU A N 1
ATOM 1291 C CA . LEU A 1 160 ? -11.150 -0.592 32.613 1.00 84.50 160 LEU A CA 1
ATOM 1292 C C . LEU A 1 160 ? -10.963 -2.098 32.831 1.00 84.50 160 LEU A C 1
ATOM 1294 O O . LEU A 1 160 ? -9.846 -2.571 33.037 1.00 84.50 160 LEU A O 1
ATOM 1298 N N . ASP A 1 161 ? -12.061 -2.841 32.757 1.00 84.50 161 ASP A N 1
ATOM 1299 C CA . ASP A 1 161 ? -12.074 -4.297 32.749 1.00 84.50 161 ASP A CA 1
ATOM 1300 C C . ASP A 1 161 ? -11.840 -4.783 31.314 1.00 84.50 161 ASP A C 1
ATOM 1302 O O . ASP A 1 161 ? -12.770 -4.959 30.525 1.00 84.50 161 ASP A O 1
ATOM 1306 N N . ILE A 1 162 ? -10.567 -4.942 30.953 1.00 79.62 162 ILE A N 1
ATOM 1307 C CA . ILE A 1 162 ? -10.138 -5.315 29.597 1.00 79.62 162 ILE A CA 1
ATOM 1308 C C . ILE A 1 162 ? -10.574 -6.723 29.158 1.00 79.62 162 ILE A C 1
ATOM 1310 O O . ILE A 1 162 ? -10.478 -7.013 27.963 1.00 79.62 162 ILE A O 1
ATOM 1314 N N . GLY A 1 163 ? -11.050 -7.566 30.085 1.00 78.56 163 GLY A N 1
ATOM 1315 C CA . GLY A 1 163 ? -11.676 -8.861 29.788 1.00 78.56 163 GLY A CA 1
ATOM 1316 C C . GLY A 1 163 ? -13.184 -8.751 29.519 1.00 78.56 163 GLY A C 1
ATOM 1317 O O . GLY A 1 163 ? -13.793 -9.652 28.947 1.00 78.56 163 GLY A O 1
ATOM 1318 N N . ASN A 1 164 ? -13.810 -7.621 29.862 1.00 85.81 164 ASN A N 1
ATOM 1319 C CA . ASN A 1 164 ? -15.244 -7.388 29.690 1.00 85.81 164 ASN A CA 1
ATOM 1320 C C . ASN A 1 164 ? -15.520 -6.429 28.528 1.00 85.81 164 ASN A C 1
ATOM 1322 O O . ASN A 1 164 ? -15.942 -5.280 28.704 1.00 85.81 164 ASN A O 1
ATOM 1326 N N . VAL A 1 165 ? -15.244 -6.921 27.321 1.00 88.81 165 VAL A N 1
ATOM 1327 C CA . VAL A 1 165 ? -15.433 -6.185 26.068 1.00 88.81 165 VAL A CA 1
ATOM 1328 C C . VAL A 1 165 ? -16.910 -6.183 25.671 1.00 88.81 165 VAL A C 1
ATOM 1330 O O . VAL A 1 165 ? -17.497 -7.235 25.422 1.00 88.81 165 VAL A O 1
ATOM 1333 N N . THR A 1 166 ? -17.505 -4.997 25.543 1.00 90.88 166 THR A N 1
ATOM 1334 C CA . THR A 1 166 ? -18.910 -4.827 25.127 1.00 90.88 166 THR A CA 1
ATOM 1335 C C . THR A 1 166 ? -19.057 -4.466 23.657 1.00 90.88 166 THR A C 1
ATOM 1337 O O . THR A 1 166 ? -20.118 -4.679 23.068 1.00 90.88 166 THR A O 1
ATOM 1340 N N . GLY A 1 167 ? -17.985 -3.994 23.020 1.00 90.25 167 GLY A N 1
ATOM 1341 C CA . GLY A 1 167 ? -17.984 -3.708 21.592 1.00 90.25 167 GLY A CA 1
ATOM 1342 C C . GLY A 1 167 ? -16.584 -3.569 21.013 1.00 90.25 167 GLY A C 1
ATOM 1343 O O . GLY A 1 167 ? -15.635 -3.196 21.698 1.00 90.25 167 GLY A O 1
ATOM 1344 N N . LYS A 1 168 ? -16.457 -3.847 19.714 1.00 92.12 168 LYS A N 1
ATOM 1345 C CA . LYS A 1 168 ? -15.248 -3.541 18.944 1.00 92.12 168 LYS A CA 1
ATOM 1346 C C . LYS A 1 168 ? -15.639 -2.871 17.641 1.00 92.12 168 LYS A C 1
ATOM 1348 O O . LYS A 1 168 ? -16.469 -3.403 16.900 1.00 92.12 168 LYS A O 1
ATOM 1353 N N . TYR A 1 169 ? -15.024 -1.733 17.365 1.00 92.75 169 TYR A N 1
ATOM 1354 C CA . TYR A 1 169 ? -15.325 -0.868 16.232 1.00 92.75 169 TYR A CA 1
ATOM 1355 C C . TYR A 1 169 ? -14.058 -0.583 15.436 1.00 92.75 169 TYR A C 1
ATOM 1357 O O . TYR A 1 169 ? -12.950 -0.651 15.969 1.00 92.75 169 TYR A O 1
ATOM 1365 N N . MET A 1 170 ? -14.231 -0.271 14.161 1.00 91.69 170 MET A N 1
ATOM 1366 C CA . MET A 1 170 ? -13.189 0.222 13.275 1.00 91.69 170 MET A CA 1
ATOM 1367 C C . MET A 1 170 ? -13.558 1.629 12.820 1.00 91.69 170 MET A C 1
ATOM 1369 O O . MET A 1 170 ? -14.721 1.883 12.495 1.00 91.69 170 MET A O 1
ATOM 1373 N N . VAL A 1 171 ? -12.578 2.530 12.818 1.00 89.94 171 VAL A N 1
ATOM 1374 C CA . VAL A 1 171 ? -12.733 3.861 12.231 1.00 89.94 171 VAL A CA 1
ATOM 1375 C C . VAL A 1 171 ? -12.451 3.758 10.737 1.00 89.94 171 VAL A C 1
ATOM 1377 O O . VAL A 1 171 ? -11.414 3.226 10.341 1.00 89.94 171 VAL A O 1
ATOM 1380 N N . VAL A 1 172 ? -13.369 4.259 9.916 1.00 88.12 172 VAL A N 1
ATOM 1381 C CA . VAL A 1 172 ? -13.214 4.335 8.457 1.00 88.12 172 VAL A CA 1
ATOM 1382 C C . VAL A 1 172 ? -13.488 5.751 7.969 1.00 88.12 172 VAL A C 1
ATOM 1384 O O . VAL A 1 172 ? -14.077 6.541 8.708 1.00 88.12 172 VAL A O 1
ATOM 1387 N N . THR A 1 173 ? -13.063 6.077 6.751 1.00 84.94 173 THR A N 1
ATOM 1388 C CA . THR A 1 173 ? -13.429 7.326 6.075 1.00 84.94 173 THR A CA 1
ATOM 1389 C C . THR A 1 173 ? -14.533 7.092 5.043 1.00 84.94 173 THR A C 1
ATOM 1391 O O . THR A 1 173 ? -14.688 5.977 4.548 1.00 84.94 173 THR A O 1
ATOM 1394 N N . ALA A 1 174 ? -15.317 8.125 4.731 1.00 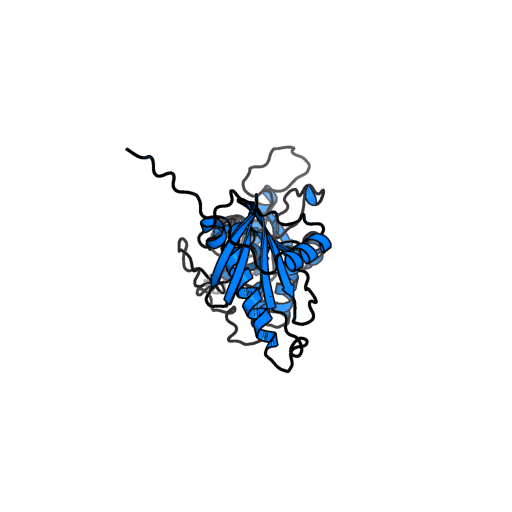83.62 174 ALA A N 1
ATOM 1395 C CA . ALA A 1 174 ? -16.423 8.071 3.775 1.00 83.62 174 ALA A CA 1
ATOM 1396 C C . ALA A 1 174 ? -16.422 9.231 2.754 1.00 83.62 174 ALA A C 1
ATOM 1398 O O . ALA A 1 174 ? -17.445 9.901 2.600 1.00 83.62 174 ALA A O 1
ATOM 1399 N N . PRO A 1 175 ? -15.298 9.528 2.075 1.00 77.12 175 PRO A N 1
ATOM 1400 C CA . PRO A 1 175 ? -15.252 10.625 1.120 1.00 77.12 175 PRO A CA 1
ATOM 1401 C C . PRO A 1 175 ? -16.057 10.312 -0.146 1.00 77.12 175 PRO A C 1
ATOM 1403 O O . PRO A 1 175 ? -16.355 9.159 -0.471 1.00 77.12 175 PRO A O 1
ATOM 1406 N N . ALA A 1 176 ? -16.339 11.351 -0.927 1.00 76.06 176 ALA A N 1
ATOM 1407 C CA . ALA A 1 176 ? -16.802 11.175 -2.294 1.00 76.06 176 ALA A CA 1
ATOM 1408 C C . ALA A 1 176 ? -15.666 10.619 -3.170 1.00 76.06 176 ALA A C 1
ATOM 1410 O O . ALA A 1 176 ? -14.564 11.173 -3.227 1.00 76.06 176 ALA A O 1
ATOM 1411 N N . ARG A 1 177 ? -15.947 9.544 -3.908 1.00 73.50 177 ARG A N 1
ATOM 1412 C CA . ARG A 1 177 ? -15.049 8.950 -4.902 1.00 73.50 177 ARG A CA 1
ATOM 1413 C C . ARG A 1 177 ? -15.748 8.929 -6.253 1.00 73.50 177 ARG A C 1
ATOM 1415 O O . ARG A 1 177 ? -16.466 7.991 -6.591 1.00 73.50 177 ARG A O 1
ATOM 1422 N N . ILE A 1 178 ? -15.489 9.963 -7.054 1.00 67.00 178 ILE A N 1
ATOM 1423 C CA . ILE A 1 178 ? -16.024 10.081 -8.422 1.00 67.00 178 ILE A CA 1
ATOM 1424 C C . ILE A 1 178 ? -15.582 8.892 -9.285 1.00 67.00 178 ILE A C 1
ATOM 1426 O O . ILE A 1 178 ? -16.379 8.382 -10.061 1.00 67.00 178 ILE A O 1
ATOM 1430 N N . SER A 1 179 ? -14.353 8.395 -9.099 1.00 62.34 179 SER A N 1
ATOM 1431 C CA . SER A 1 179 ? -13.839 7.204 -9.793 1.00 62.34 179 SER A CA 1
ATOM 1432 C C . SER A 1 179 ? -14.637 5.931 -9.500 1.00 62.34 179 SER A C 1
ATOM 1434 O O . SER A 1 179 ? -14.675 5.032 -10.333 1.00 62.34 179 SER A O 1
ATOM 1436 N N . ALA A 1 180 ? -15.293 5.862 -8.340 1.00 70.44 180 ALA A N 1
ATOM 1437 C CA . ALA A 1 180 ? -16.209 4.788 -7.971 1.00 70.44 180 ALA A CA 1
ATOM 1438 C C . ALA A 1 180 ? -17.681 5.143 -8.257 1.00 70.44 180 ALA A C 1
ATOM 1440 O O . ALA A 1 180 ? -18.573 4.376 -7.900 1.00 70.44 180 ALA A O 1
ATOM 1441 N N . CYS A 1 181 ? -17.948 6.309 -8.859 1.00 73.12 181 CYS A N 1
ATOM 1442 C CA . CYS A 1 181 ? -19.280 6.883 -9.051 1.00 73.12 181 CYS A CA 1
ATOM 1443 C C . CYS A 1 181 ? -20.101 6.967 -7.749 1.00 73.12 181 CYS A C 1
ATOM 1445 O O . CYS A 1 181 ? -21.320 6.803 -7.765 1.00 73.12 181 CYS A O 1
ATOM 1447 N N . GLN A 1 182 ? -19.441 7.213 -6.610 1.00 70.81 182 GLN A N 1
ATOM 1448 C CA . GLN A 1 182 ? -20.079 7.279 -5.294 1.00 70.81 182 GLN A CA 1
ATOM 1449 C C . GLN A 1 182 ? -19.776 8.607 -4.602 1.00 70.81 182 GLN A C 1
ATOM 1451 O O . GLN A 1 182 ? -18.634 9.056 -4.552 1.00 70.81 182 GLN A O 1
ATOM 1456 N N . LEU A 1 183 ? -20.811 9.225 -4.032 1.00 75.12 183 LEU A N 1
ATOM 1457 C CA . LEU A 1 183 ? -20.672 10.427 -3.200 1.00 75.12 183 LEU A CA 1
ATOM 1458 C C . LEU A 1 183 ? -20.342 10.098 -1.738 1.00 75.12 183 LEU A C 1
ATOM 1460 O O . LEU A 1 183 ? -19.939 10.985 -0.997 1.00 75.12 183 LEU A O 1
ATOM 1464 N N . GLU A 1 184 ? -20.470 8.827 -1.352 1.00 75.81 184 GLU A N 1
ATOM 1465 C CA . GLU A 1 184 ? -20.061 8.307 -0.050 1.00 75.81 184 GLU A CA 1
ATOM 1466 C C . GLU A 1 184 ? -19.435 6.916 -0.233 1.00 75.81 184 GLU A C 1
ATOM 1468 O O . GLU A 1 184 ? -20.131 5.904 -0.376 1.00 75.81 184 GLU A O 1
ATOM 1473 N N . PHE A 1 185 ? -18.105 6.873 -0.263 1.00 79.19 185 PHE A N 1
ATOM 1474 C CA . PHE A 1 185 ? -17.324 5.662 -0.487 1.00 79.19 185 PHE A CA 1
ATOM 1475 C C . PHE A 1 185 ? -16.569 5.295 0.786 1.00 79.19 185 PHE A C 1
ATOM 1477 O O . PHE A 1 185 ? -15.709 6.043 1.240 1.00 79.19 185 PHE A O 1
ATOM 1484 N N . LEU A 1 186 ? -16.906 4.149 1.376 1.00 85.31 186 LEU A N 1
ATOM 1485 C CA . LEU A 1 186 ? -16.252 3.696 2.598 1.00 85.31 186 LEU A CA 1
ATOM 1486 C C . LEU A 1 186 ? -14.879 3.139 2.272 1.00 85.31 186 LEU A C 1
ATOM 1488 O O . LEU A 1 186 ? -14.764 2.181 1.511 1.00 85.31 186 LEU A O 1
ATOM 1492 N N . GLU A 1 187 ? -13.862 3.704 2.900 1.00 85.12 187 GLU A N 1
ATOM 1493 C CA . GLU A 1 187 ? -12.481 3.302 2.699 1.00 85.12 187 GLU A CA 1
ATOM 1494 C C . GLU A 1 187 ? -11.696 3.356 4.005 1.00 85.12 187 GLU A C 1
ATOM 1496 O O . GLU A 1 187 ? -12.080 3.994 4.991 1.00 85.12 187 GLU A O 1
ATOM 1501 N N . LEU A 1 188 ? -10.572 2.652 4.012 1.00 87.44 188 LEU A N 1
ATOM 1502 C CA . LEU A 1 188 ? -9.605 2.774 5.088 1.00 87.44 188 LEU A CA 1
ATOM 1503 C C . LEU A 1 188 ? -9.021 4.198 5.081 1.00 87.44 188 LEU A C 1
ATOM 1505 O O . LEU A 1 188 ? -8.650 4.668 4.006 1.00 87.44 188 LEU A O 1
ATOM 1509 N N . PRO A 1 189 ? -8.862 4.875 6.233 1.00 85.69 189 PRO A N 1
ATOM 1510 C CA . PRO A 1 189 ? -8.090 6.105 6.266 1.00 85.69 189 PRO A CA 1
ATOM 1511 C C . PRO A 1 189 ? -6.668 5.801 5.786 1.00 85.69 189 PRO A C 1
ATOM 1513 O O . PRO A 1 189 ? -6.055 4.833 6.236 1.00 85.69 189 PRO A O 1
ATOM 1516 N N . THR A 1 190 ? -6.135 6.604 4.870 1.00 77.94 190 THR A N 1
ATOM 1517 C CA . THR A 1 190 ? -4.792 6.393 4.315 1.00 77.94 190 THR A CA 1
ATOM 1518 C C . THR A 1 190 ? -3.894 7.601 4.525 1.00 77.94 190 THR A C 1
ATOM 1520 O O . THR A 1 190 ? -4.361 8.734 4.435 1.00 77.94 190 THR A O 1
ATOM 1523 N N . GLY A 1 191 ? -2.600 7.358 4.719 1.00 72.31 191 GLY A N 1
ATOM 1524 C CA . GLY A 1 191 ? -1.541 8.355 4.561 1.00 72.31 191 GLY A CA 1
ATOM 1525 C C . GLY A 1 191 ? -0.537 7.959 3.480 1.00 72.31 191 GLY A C 1
ATOM 1526 O O . GLY A 1 191 ? -0.643 6.884 2.890 1.00 72.31 191 GLY A O 1
ATOM 1527 N N . THR A 1 192 ? 0.432 8.827 3.229 1.00 65.56 192 THR A N 1
ATOM 1528 C CA . THR A 1 192 ? 1.579 8.604 2.340 1.00 65.56 192 THR A CA 1
ATOM 1529 C C . THR A 1 192 ? 2.876 8.747 3.128 1.00 65.56 192 THR A C 1
ATOM 1531 O O . THR A 1 192 ? 2.904 9.359 4.195 1.00 65.56 192 THR A O 1
ATOM 1534 N N . LEU A 1 193 ? 3.968 8.181 2.628 1.00 61.22 193 LEU A N 1
ATOM 1535 C CA . LEU A 1 193 ? 5.298 8.484 3.156 1.00 61.22 193 LEU A CA 1
ATOM 1536 C C . LEU A 1 193 ? 5.854 9.698 2.414 1.00 61.22 193 LEU A C 1
ATOM 1538 O O . LEU A 1 193 ? 5.954 9.669 1.200 1.00 61.22 193 LEU A O 1
ATOM 1542 N N . GLY A 1 194 ? 6.217 10.760 3.124 1.00 54.91 194 GLY A N 1
ATOM 1543 C CA . GLY A 1 194 ? 6.940 11.884 2.535 1.00 54.91 194 GLY A CA 1
ATOM 1544 C C . GLY A 1 194 ? 8.363 11.501 2.118 1.00 54.91 194 GLY A C 1
ATOM 1545 O O . GLY A 1 194 ? 8.889 10.459 2.514 1.00 54.91 194 GLY A O 1
ATOM 1546 N N . GLU A 1 195 ? 9.016 12.389 1.366 1.00 53.34 195 GLU A N 1
ATOM 1547 C CA . GLU A 1 195 ? 10.363 12.209 0.791 1.00 53.34 195 GLU A CA 1
ATOM 1548 C C . GLU A 1 195 ? 11.450 11.831 1.818 1.00 53.34 195 GLU A C 1
ATOM 1550 O O . GLU A 1 195 ? 12.437 11.180 1.490 1.00 53.34 195 GLU A O 1
ATOM 1555 N N . ASN A 1 196 ? 11.268 12.194 3.089 1.00 51.41 196 ASN A N 1
ATOM 1556 C CA . ASN A 1 196 ? 12.191 11.900 4.193 1.00 51.41 196 ASN A CA 1
ATOM 1557 C C . ASN A 1 196 ? 11.779 10.671 5.036 1.00 51.41 196 ASN A C 1
ATOM 1559 O O . ASN A 1 196 ? 12.303 10.463 6.138 1.00 51.41 196 ASN A O 1
ATOM 1563 N N . GLY A 1 197 ? 10.808 9.887 4.560 1.00 51.06 197 GLY A N 1
ATOM 1564 C CA . GLY A 1 197 ? 10.206 8.773 5.293 1.00 51.06 197 GLY A CA 1
ATOM 1565 C C . GLY A 1 197 ? 9.281 9.208 6.434 1.00 51.06 197 GLY A C 1
ATOM 1566 O O . GLY A 1 197 ? 8.811 8.355 7.187 1.00 51.06 197 GLY A O 1
ATOM 1567 N N . GLN A 1 198 ? 9.007 10.510 6.597 1.00 52.97 198 GLN A N 1
ATOM 1568 C CA . GLN A 1 198 ? 7.998 10.964 7.548 1.00 52.97 198 GLN A CA 1
ATOM 1569 C C . GLN A 1 198 ? 6.618 10.585 7.047 1.00 52.97 198 GLN A C 1
ATOM 1571 O O . GLN A 1 198 ? 6.261 10.786 5.892 1.00 52.97 198 GLN A O 1
ATOM 1576 N N . TYR A 1 199 ? 5.817 10.067 7.959 1.00 60.25 199 TYR A N 1
ATOM 1577 C CA . TYR A 1 199 ? 4.439 9.756 7.669 1.00 60.25 199 TYR A CA 1
ATOM 1578 C C . TYR A 1 199 ? 3.630 11.044 7.446 1.00 60.25 199 TYR A C 1
ATOM 1580 O O . TYR A 1 199 ? 3.458 11.850 8.363 1.00 60.25 199 TYR A O 1
ATOM 1588 N N . CYS A 1 200 ? 3.075 11.209 6.251 1.00 53.41 200 CYS A N 1
ATOM 1589 C CA . CYS A 1 200 ? 2.131 12.262 5.895 1.00 53.41 200 CYS A CA 1
ATOM 1590 C C . CYS A 1 200 ? 0.705 11.680 5.829 1.00 53.41 200 CYS A C 1
ATOM 1592 O O . CYS A 1 200 ? 0.497 10.526 5.473 1.00 53.41 200 CYS A O 1
ATOM 1594 N N . GLY A 1 201 ? -0.320 12.453 6.201 1.00 54.75 201 GLY A N 1
ATOM 1595 C CA . GLY A 1 201 ? -1.714 11.974 6.151 1.00 54.75 201 GLY A CA 1
ATOM 1596 C C . GLY A 1 201 ? -2.165 11.138 7.358 1.00 54.75 201 GLY A C 1
ATOM 1597 O O . GLY A 1 201 ? -3.063 10.311 7.243 1.00 54.75 201 GLY A O 1
ATOM 1598 N N . TYR A 1 202 ? -1.585 11.360 8.548 1.00 64.62 202 TYR A N 1
ATOM 1599 C CA . TYR A 1 202 ? -2.013 10.706 9.805 1.00 64.62 202 TYR A CA 1
ATOM 1600 C C . TYR A 1 202 ? -3.250 11.371 10.421 1.00 64.62 202 TYR A C 1
ATOM 1602 O O . TYR A 1 202 ? -3.582 11.128 11.578 1.00 64.62 202 TYR A O 1
ATOM 1610 N N . ALA A 1 203 ? -3.926 12.239 9.661 1.00 66.94 203 ALA A N 1
ATOM 1611 C CA . ALA A 1 203 ? -4.966 13.128 10.162 1.00 66.94 203 ALA A CA 1
ATOM 1612 C C . ALA A 1 203 ? -6.057 12.362 10.917 1.00 66.94 203 ALA A C 1
ATOM 1614 O O . ALA A 1 203 ? -6.430 12.770 12.009 1.00 66.94 203 ALA A O 1
ATOM 1615 N N . ALA A 1 204 ? -6.494 11.208 10.401 1.00 71.69 204 ALA A N 1
ATOM 1616 C CA . ALA A 1 204 ? -7.495 10.382 11.072 1.00 71.69 204 ALA A CA 1
ATOM 1617 C C . ALA A 1 204 ? -7.048 9.944 12.474 1.00 71.69 204 ALA A C 1
ATOM 1619 O O . ALA A 1 204 ? -7.810 10.052 13.430 1.00 71.69 204 ALA A O 1
ATOM 1620 N N . CYS A 1 205 ? -5.806 9.496 12.626 1.00 72.12 205 CYS A N 1
ATOM 1621 C CA . CYS A 1 205 ? -5.305 9.079 13.925 1.00 72.12 205 CYS A CA 1
ATOM 1622 C C . CYS A 1 205 ? -4.985 10.252 14.860 1.00 72.12 205 CYS A C 1
ATOM 1624 O O . CYS A 1 205 ? -5.194 10.113 16.062 1.00 72.12 205 CYS A O 1
ATOM 1626 N N . ILE A 1 206 ? -4.504 11.390 14.338 1.00 70.38 206 ILE A N 1
ATOM 1627 C CA . ILE A 1 206 ? -4.332 12.622 15.132 1.00 70.38 206 ILE A CA 1
ATOM 1628 C C . ILE A 1 206 ? -5.688 13.040 15.693 1.00 70.38 206 ILE A C 1
ATOM 1630 O O . ILE A 1 206 ? -5.834 13.162 16.903 1.00 70.38 206 ILE A O 1
ATOM 1634 N N . VAL A 1 207 ? -6.697 13.150 14.827 1.00 75.81 207 VAL A N 1
ATOM 1635 C CA . VAL A 1 207 ? -8.060 13.541 15.201 1.00 75.81 207 VAL A CA 1
ATOM 1636 C C . VAL A 1 207 ? -8.645 12.572 16.229 1.00 75.81 207 VAL A C 1
ATOM 1638 O O . VAL A 1 207 ? -9.173 13.012 17.246 1.00 75.81 207 VAL A O 1
ATOM 1641 N N . VAL A 1 208 ? -8.521 11.255 16.025 1.00 81.88 208 VAL A N 1
ATOM 1642 C CA . VAL A 1 208 ? -8.999 10.264 17.007 1.00 81.88 208 VAL A CA 1
ATOM 1643 C C . VAL A 1 208 ? -8.242 10.386 18.336 1.00 81.88 208 VAL A C 1
ATOM 1645 O O . VAL A 1 208 ? -8.869 10.363 19.398 1.00 81.88 208 VAL A O 1
ATOM 1648 N N . GLY A 1 209 ? -6.919 10.555 18.299 1.00 81.00 209 GLY A N 1
ATOM 1649 C CA . GLY A 1 209 ? -6.093 10.746 19.492 1.00 81.00 209 GLY A CA 1
ATOM 1650 C C . GLY A 1 209 ? -6.459 12.008 20.275 1.00 81.00 209 GLY A C 1
ATOM 1651 O O . GLY A 1 209 ? -6.612 11.945 21.493 1.00 81.00 209 GLY A O 1
ATOM 1652 N N . GLU A 1 210 ? -6.683 13.129 19.588 1.00 80.56 210 GLU A N 1
ATOM 1653 C CA . GLU A 1 210 ? -7.151 14.391 20.173 1.00 80.56 210 GLU A CA 1
ATOM 1654 C C . GLU A 1 210 ? -8.563 14.256 20.756 1.00 80.56 210 GLU A C 1
ATOM 1656 O O . GLU A 1 210 ? -8.819 14.688 21.881 1.00 80.56 210 GLU A O 1
ATOM 1661 N N . MET A 1 211 ? -9.482 13.593 20.042 1.00 83.69 211 MET A N 1
ATOM 1662 C CA . MET A 1 211 ? -10.849 13.356 20.519 1.00 83.69 211 MET A CA 1
ATOM 1663 C C . MET A 1 211 ? -10.892 12.519 21.802 1.00 83.69 211 MET A C 1
ATOM 1665 O O . MET A 1 211 ? -11.782 12.747 22.633 1.00 83.69 211 MET A O 1
ATOM 1669 N N . LEU A 1 212 ? -9.954 11.578 21.946 1.00 85.31 212 LEU A N 1
ATOM 1670 C CA . LEU A 1 212 ? -9.792 10.698 23.107 1.00 85.31 212 LEU A CA 1
ATOM 1671 C C . LEU A 1 212 ? -8.819 11.239 24.168 1.00 85.31 212 LEU A C 1
ATOM 1673 O O . LEU A 1 212 ? -8.706 10.642 25.243 1.00 85.31 212 LEU A O 1
ATOM 1677 N N . GLY A 1 213 ? -8.112 12.332 23.868 1.00 84.38 213 GLY A N 1
ATOM 1678 C CA . GLY A 1 213 ? -7.100 12.944 24.730 1.00 84.38 213 GLY A CA 1
ATOM 1679 C C . GLY A 1 213 ? -5.893 12.049 25.030 1.00 84.38 213 GLY A C 1
ATOM 1680 O O . GLY A 1 213 ? -5.253 12.239 26.063 1.00 84.38 213 GLY A O 1
ATOM 1681 N N . ARG A 1 214 ? -5.605 11.039 24.195 1.00 82.62 214 ARG A N 1
ATOM 1682 C CA . ARG A 1 214 ? -4.515 10.075 24.437 1.00 82.62 214 ARG A CA 1
ATOM 1683 C C . ARG A 1 214 ? -3.995 9.422 23.149 1.00 82.62 214 ARG A C 1
ATOM 1685 O O . ARG A 1 214 ? -4.758 9.284 22.189 1.00 82.62 214 ARG A O 1
ATOM 1692 N N . PRO A 1 215 ? -2.737 8.947 23.129 1.00 83.06 215 PRO A N 1
ATOM 1693 C CA . PRO A 1 215 ? -2.245 8.105 22.046 1.00 83.06 215 PRO A CA 1
ATOM 1694 C C . PRO A 1 215 ? -2.914 6.714 22.053 1.00 83.06 215 PRO A C 1
ATOM 1696 O O . PRO A 1 215 ? -3.475 6.295 23.070 1.00 83.06 215 PRO A O 1
ATOM 1699 N N . PRO A 1 216 ? -2.852 5.977 20.932 1.00 81.25 216 PRO A N 1
ATOM 1700 C CA . PRO A 1 216 ? -3.227 4.561 20.890 1.00 81.25 216 PRO A CA 1
ATOM 1701 C C . PRO A 1 216 ? -2.439 3.773 21.948 1.00 81.25 216 PRO A C 1
ATOM 1703 O O . PRO A 1 216 ? -1.260 4.040 22.175 1.00 81.25 216 PRO A O 1
ATOM 1706 N N . TRP A 1 217 ? -3.064 2.774 22.575 1.00 80.31 217 TRP A N 1
ATOM 1707 C CA . TRP A 1 217 ? -2.356 1.921 23.543 1.00 80.31 217 TRP A CA 1
ATOM 1708 C C . TRP A 1 217 ? -1.439 0.910 22.840 1.00 80.31 217 TRP A C 1
ATOM 1710 O O . TRP A 1 217 ? -0.449 0.462 23.417 1.00 80.31 217 TRP A O 1
ATOM 1720 N N . ARG A 1 218 ? -1.762 0.557 21.587 1.00 77.88 218 ARG A N 1
ATOM 1721 C CA . ARG A 1 218 ? -0.963 -0.333 20.742 1.00 77.88 218 ARG A CA 1
ATOM 1722 C C . ARG A 1 218 ? -0.956 0.141 19.295 1.00 77.88 218 ARG A C 1
ATOM 1724 O O . ARG A 1 218 ? -1.997 0.507 18.751 1.00 77.88 218 ARG A O 1
ATOM 1731 N N . VAL A 1 219 ? 0.220 0.078 18.676 1.00 78.50 219 VAL A N 1
ATOM 1732 C CA . VAL A 1 219 ? 0.440 0.309 17.246 1.00 78.50 219 VAL A CA 1
ATOM 1733 C C . VAL A 1 219 ? 1.165 -0.900 16.660 1.00 78.50 219 VAL A C 1
ATOM 1735 O O . VAL A 1 219 ? 2.065 -1.438 17.296 1.00 78.50 219 VAL A O 1
ATOM 1738 N N . LEU A 1 220 ? 0.776 -1.369 15.476 1.00 75.75 220 LEU A N 1
ATOM 1739 C CA . LEU A 1 220 ? 1.352 -2.572 14.875 1.00 75.75 220 LEU A CA 1
ATOM 1740 C C . LEU A 1 220 ? 1.377 -2.498 13.347 1.00 75.75 220 LEU A C 1
ATOM 1742 O O . LEU A 1 220 ? 0.356 -2.217 12.730 1.00 75.75 220 LEU A O 1
ATOM 1746 N N . ASN A 1 221 ? 2.493 -2.869 12.719 1.00 76.69 221 ASN A N 1
ATOM 1747 C CA . ASN A 1 221 ? 2.530 -3.131 11.281 1.00 76.69 221 ASN A CA 1
ATOM 1748 C C . ASN A 1 221 ? 1.983 -4.541 10.989 1.00 76.69 221 ASN A C 1
ATOM 1750 O O . ASN A 1 221 ? 2.694 -5.544 11.098 1.00 76.69 221 ASN A O 1
ATOM 1754 N N . VAL A 1 222 ? 0.697 -4.639 10.637 1.00 77.62 222 VAL A N 1
ATOM 1755 C CA . VAL A 1 222 ? 0.056 -5.947 10.407 1.00 77.62 222 VAL A CA 1
ATOM 1756 C C . VAL A 1 222 ? 0.490 -6.582 9.087 1.00 77.62 222 VAL A C 1
ATOM 1758 O O . VAL A 1 222 ? 0.507 -7.809 8.978 1.00 77.62 222 VAL A O 1
ATOM 1761 N N . SER A 1 223 ? 0.904 -5.770 8.111 1.00 76.31 223 SER A N 1
ATOM 1762 C CA . SER A 1 223 ? 1.514 -6.243 6.864 1.00 76.31 223 SER A CA 1
ATOM 1763 C C . SER A 1 223 ? 2.807 -7.024 7.130 1.00 76.31 223 SER A C 1
ATOM 1765 O O . SER A 1 223 ? 3.017 -8.112 6.588 1.00 76.31 223 SER A O 1
ATOM 1767 N N . GLU A 1 224 ? 3.661 -6.522 8.018 1.00 70.94 224 GLU A N 1
ATOM 1768 C CA . GLU A 1 224 ? 4.894 -7.205 8.411 1.00 70.94 224 GLU A CA 1
ATOM 1769 C C . GLU A 1 224 ? 4.634 -8.422 9.310 1.00 70.94 224 GLU A C 1
ATOM 1771 O O . GLU A 1 224 ? 5.235 -9.487 9.110 1.00 70.94 224 GLU A O 1
ATOM 1776 N N . ALA A 1 225 ? 3.699 -8.305 10.257 1.00 69.88 225 ALA A N 1
ATOM 1777 C CA . ALA A 1 225 ? 3.299 -9.415 11.123 1.00 69.88 225 ALA A CA 1
ATOM 1778 C C . ALA A 1 225 ? 2.761 -10.618 10.322 1.00 69.88 225 ALA A C 1
ATOM 1780 O O . ALA A 1 225 ? 3.026 -11.774 10.666 1.00 69.88 225 ALA A O 1
ATOM 1781 N N . ALA A 1 226 ? 2.056 -10.369 9.214 1.00 70.00 226 ALA A N 1
ATOM 1782 C CA . ALA A 1 226 ? 1.594 -11.425 8.315 1.00 70.00 226 ALA A CA 1
ATOM 1783 C C . ALA A 1 226 ? 2.759 -12.176 7.647 1.00 70.00 226 ALA A C 1
ATOM 1785 O O . ALA A 1 226 ? 2.728 -13.406 7.546 1.00 70.00 226 ALA A O 1
ATOM 1786 N N . ARG A 1 227 ? 3.815 -11.453 7.252 1.00 62.84 227 ARG A N 1
ATOM 1787 C CA . ARG A 1 227 ? 4.975 -12.005 6.534 1.00 62.84 227 ARG A CA 1
ATOM 1788 C C . ARG A 1 227 ? 5.929 -12.799 7.426 1.00 62.84 227 ARG A C 1
ATOM 1790 O O . ARG A 1 227 ? 6.571 -13.733 6.959 1.00 62.84 227 ARG A O 1
ATOM 1797 N N . SER A 1 228 ? 6.038 -12.426 8.696 1.00 56.44 228 SER A N 1
ATOM 1798 C CA . SER A 1 228 ? 7.104 -12.887 9.597 1.00 56.44 228 SER A CA 1
ATOM 1799 C C . SER A 1 228 ? 7.003 -14.358 10.047 1.00 56.44 228 SER A C 1
ATOM 1801 O O . SER A 1 228 ? 7.867 -14.828 10.781 1.00 56.44 228 SER A O 1
ATOM 1803 N N . GLY A 1 229 ? 5.987 -15.109 9.606 1.00 48.09 229 GLY A N 1
ATOM 1804 C CA . GLY A 1 229 ? 5.763 -16.489 10.053 1.00 48.09 229 GLY A CA 1
ATOM 1805 C C . GLY A 1 229 ? 5.304 -16.590 11.519 1.00 48.09 229 GLY A C 1
ATOM 1806 O O . GLY A 1 229 ? 5.141 -15.592 12.214 1.00 48.09 229 GLY A O 1
ATOM 1807 N N . SER A 1 230 ? 5.003 -17.807 11.980 1.00 42.28 230 SER A N 1
ATOM 1808 C CA . SER A 1 230 ? 4.381 -18.113 13.285 1.00 42.28 230 SER A CA 1
ATOM 1809 C C . SER A 1 230 ? 5.407 -18.322 14.409 1.00 42.28 230 SER A C 1
ATOM 1811 O O . SER A 1 230 ? 5.435 -19.383 15.028 1.00 42.28 230 SER A O 1
ATOM 1813 N N . GLY A 1 231 ? 6.270 -17.332 14.657 1.00 40.00 231 GLY A N 1
ATOM 1814 C CA . GLY A 1 231 ? 7.280 -17.380 15.722 1.00 40.00 231 GLY A CA 1
ATOM 1815 C C . GLY A 1 231 ? 7.145 -16.225 16.729 1.00 40.00 231 GLY A C 1
ATOM 1816 O O . GLY A 1 231 ? 6.916 -15.098 16.295 1.00 40.00 231 GLY A O 1
ATOM 1817 N N . PRO A 1 232 ? 7.345 -16.446 18.046 1.00 40.59 232 PRO A N 1
ATOM 1818 C CA . PRO A 1 232 ? 7.386 -15.385 19.069 1.00 40.59 232 PRO A CA 1
ATOM 1819 C C . PRO A 1 232 ? 8.493 -14.337 18.854 1.00 40.59 232 PRO A C 1
ATOM 1821 O O . PRO A 1 232 ? 8.446 -13.258 19.428 1.00 40.59 232 PRO A O 1
ATOM 1824 N N . SER A 1 233 ? 9.490 -14.657 18.027 1.00 42.69 233 SER A N 1
ATOM 1825 C CA . SER A 1 233 ? 10.617 -13.802 17.633 1.00 42.69 233 SER A CA 1
ATOM 1826 C C . SER A 1 233 ? 10.399 -13.069 16.299 1.00 42.69 233 SER A C 1
ATOM 1828 O O . SER A 1 233 ? 11.335 -12.488 15.747 1.00 42.69 233 SER A O 1
ATOM 1830 N N . ALA A 1 234 ? 9.178 -13.102 15.753 1.00 41.66 234 ALA A N 1
ATOM 1831 C CA . ALA A 1 234 ? 8.818 -12.388 14.535 1.00 41.66 234 ALA A CA 1
ATOM 1832 C C . ALA A 1 234 ? 8.996 -10.861 14.719 1.00 41.66 234 ALA A C 1
ATOM 1834 O O . ALA A 1 234 ? 8.394 -10.293 15.631 1.00 41.66 234 ALA A O 1
ATOM 1835 N N . PRO A 1 235 ? 9.762 -10.168 13.850 1.00 45.47 235 PRO A N 1
ATOM 1836 C CA . PRO A 1 235 ? 10.172 -8.770 14.047 1.00 45.47 235 PRO A CA 1
ATOM 1837 C C . PRO A 1 235 ? 9.027 -7.748 14.164 1.00 45.47 235 PRO A C 1
ATOM 1839 O O . PRO A 1 235 ? 9.270 -6.643 14.642 1.00 45.47 235 PRO A O 1
ATOM 1842 N N . GLY A 1 236 ? 7.794 -8.123 13.801 1.00 40.41 236 GLY A N 1
ATOM 1843 C CA . GLY A 1 236 ? 6.599 -7.284 13.924 1.00 40.41 236 GLY A CA 1
ATOM 1844 C C . GLY A 1 236 ? 5.878 -7.325 15.280 1.00 40.41 236 GLY A C 1
ATOM 1845 O O . GLY A 1 236 ? 4.952 -6.549 15.463 1.00 40.41 236 GLY A O 1
ATOM 1846 N N . LEU A 1 237 ? 6.245 -8.193 16.231 1.00 41.50 237 LEU A N 1
ATOM 1847 C CA . LEU A 1 237 ? 5.604 -8.266 17.557 1.00 41.50 237 LEU A CA 1
ATOM 1848 C C . LEU A 1 237 ? 6.568 -7.755 18.632 1.00 41.50 237 LEU A C 1
ATOM 1850 O O . LEU A 1 237 ? 7.417 -8.503 19.106 1.00 41.50 237 LEU A O 1
ATOM 1854 N N . ARG A 1 238 ? 6.460 -6.478 19.017 1.00 38.31 238 ARG A N 1
ATOM 1855 C CA . ARG A 1 238 ? 7.244 -5.901 20.124 1.00 38.31 238 ARG A CA 1
ATOM 1856 C C . ARG A 1 238 ? 6.339 -5.334 21.217 1.00 38.31 238 ARG A C 1
ATOM 1858 O O . ARG A 1 238 ? 5.208 -4.933 20.946 1.00 38.31 238 ARG A O 1
ATOM 1865 N N . GLU A 1 239 ? 6.842 -5.351 22.453 1.00 33.31 239 GLU A N 1
ATOM 1866 C CA . GLU A 1 239 ? 6.175 -4.779 23.628 1.00 33.31 239 GLU A CA 1
ATOM 1867 C C . GLU A 1 239 ? 5.922 -3.270 23.479 1.00 33.31 239 GLU A C 1
ATOM 1869 O O . GLU A 1 239 ? 6.583 -2.567 22.709 1.00 33.31 239 GLU A O 1
ATOM 1874 N N . VAL A 1 240 ? 4.927 -2.792 24.234 1.00 34.25 240 VAL A N 1
ATOM 1875 C CA . VAL A 1 240 ? 4.453 -1.403 24.275 1.00 34.25 240 VAL A CA 1
ATOM 1876 C C . VAL A 1 240 ? 5.633 -0.437 24.424 1.00 34.25 240 VAL A C 1
ATOM 1878 O O . VAL A 1 240 ? 6.390 -0.530 25.385 1.00 34.25 240 VAL A O 1
ATOM 1881 N N . GLY A 1 241 ? 5.770 0.503 23.483 1.00 31.84 241 GLY A N 1
ATOM 1882 C CA . GLY A 1 241 ? 6.797 1.551 23.530 1.00 31.84 241 GLY A CA 1
ATOM 1883 C C . GLY A 1 241 ? 8.080 1.264 22.748 1.00 31.84 241 GLY A C 1
ATOM 1884 O O . GLY A 1 241 ? 8.987 2.073 22.803 1.00 31.84 241 GLY A O 1
ATOM 1885 N N . ASN A 1 242 ? 8.165 0.158 22.001 1.00 30.03 242 ASN A N 1
ATOM 1886 C CA . ASN A 1 242 ? 9.261 -0.099 21.061 1.00 30.03 242 ASN A CA 1
ATOM 1887 C C . ASN A 1 242 ? 8.693 -0.418 19.672 1.00 30.03 242 ASN A C 1
ATOM 1889 O O . ASN A 1 242 ? 8.729 -1.558 19.200 1.00 30.03 242 ASN A O 1
ATOM 1893 N N . PHE A 1 243 ? 8.124 0.588 19.008 1.00 37.03 243 PHE A N 1
ATOM 1894 C CA . PHE A 1 243 ? 7.535 0.409 17.683 1.00 37.03 243 PHE A CA 1
ATOM 1895 C C . PHE A 1 243 ? 8.619 0.501 16.619 1.00 37.03 243 PHE A C 1
ATOM 1897 O O . PHE A 1 243 ? 8.923 1.575 16.118 1.00 37.03 243 PHE A O 1
ATOM 1904 N N . GLY A 1 244 ? 9.198 -0.640 16.261 1.00 32.72 244 GLY A N 1
ATOM 1905 C CA . GLY A 1 244 ? 9.808 -0.768 14.952 1.00 32.72 244 GLY A CA 1
ATOM 1906 C C . GLY A 1 244 ? 8.687 -0.848 13.923 1.00 32.72 244 GLY A C 1
ATOM 1907 O O . GLY A 1 244 ? 7.947 -1.830 13.899 1.00 32.72 244 GLY A O 1
ATOM 1908 N N . LEU A 1 245 ? 8.609 0.116 13.007 1.00 35.53 245 LEU A N 1
ATOM 1909 C CA . LEU A 1 245 ? 8.349 -0.305 11.632 1.00 35.53 245 LEU A CA 1
ATOM 1910 C C . LEU A 1 245 ? 9.408 -1.398 11.335 1.00 35.53 245 LEU A C 1
ATOM 1912 O O . LEU A 1 245 ? 10.491 -1.384 11.934 1.00 35.53 245 LEU A O 1
ATOM 1916 N N . GLY A 1 246 ? 9.265 -2.232 10.313 1.00 32.97 246 GLY A N 1
ATOM 1917 C CA . GLY A 1 246 ? 10.428 -2.858 9.651 1.00 32.97 246 GLY A CA 1
ATOM 1918 C C . GLY A 1 246 ? 11.462 -1.843 9.104 1.00 32.97 246 GLY A C 1
ATOM 1919 O O . GLY A 1 246 ? 12.273 -2.178 8.247 1.00 32.97 246 GLY A O 1
ATOM 1920 N N . VAL A 1 247 ? 11.392 -0.603 9.598 1.00 33.69 247 VAL A N 1
ATOM 1921 C CA . VAL A 1 247 ? 12.101 0.638 9.382 1.00 33.69 247 VAL A CA 1
ATOM 1922 C C . VAL A 1 247 ? 12.178 1.390 10.739 1.00 33.69 247 VAL A C 1
ATOM 1924 O O . VAL A 1 247 ? 11.635 2.473 10.892 1.00 33.69 247 VAL A O 1
ATOM 1927 N N . GLY A 1 248 ? 12.812 0.796 11.757 1.00 28.86 248 GLY A N 1
ATOM 1928 C CA . GLY A 1 248 ? 13.258 1.475 12.992 1.00 28.86 248 GLY A CA 1
ATOM 1929 C C . GLY A 1 248 ? 12.193 2.155 13.874 1.00 28.86 248 GLY A C 1
ATOM 1930 O O . GLY A 1 248 ? 11.002 2.165 13.580 1.00 28.86 248 GLY A O 1
ATOM 1931 N N . GLN A 1 249 ? 12.645 2.629 15.035 1.00 30.22 249 GLN A N 1
ATOM 1932 C CA . GLN A 1 249 ? 11.832 3.132 16.151 1.00 30.22 249 GLN A CA 1
ATOM 1933 C C . GLN A 1 249 ? 10.955 4.331 15.761 1.00 30.22 249 GLN A C 1
ATOM 1935 O O . GLN A 1 249 ? 11.473 5.340 15.289 1.00 30.22 249 GLN A O 1
ATOM 1940 N N . ILE A 1 250 ? 9.660 4.283 16.079 1.00 33.66 250 ILE A N 1
ATOM 1941 C CA . ILE A 1 250 ? 8.862 5.487 16.331 1.00 33.66 250 ILE A CA 1
ATOM 1942 C C . ILE A 1 250 ? 8.846 5.703 17.845 1.00 33.66 250 ILE A C 1
ATOM 1944 O O . ILE A 1 250 ? 7.986 5.160 18.539 1.00 33.66 250 ILE A O 1
ATOM 1948 N N . ASP A 1 251 ? 9.791 6.505 18.336 1.00 30.64 251 ASP A N 1
ATOM 1949 C CA . ASP A 1 251 ? 9.743 7.074 19.682 1.00 30.64 251 ASP A CA 1
ATOM 1950 C C . ASP A 1 251 ? 9.454 8.578 19.609 1.00 30.64 251 ASP A C 1
ATOM 1952 O O . ASP A 1 251 ? 10.219 9.359 19.045 1.00 30.64 251 ASP A O 1
ATOM 1956 N N . GLY A 1 252 ? 8.355 8.985 20.247 1.00 35.97 252 GLY A N 1
ATOM 1957 C CA . GLY A 1 252 ? 8.074 10.375 20.603 1.00 35.97 252 GLY A CA 1
ATOM 1958 C C . GLY A 1 252 ? 7.442 11.266 19.519 1.00 35.97 252 GLY A C 1
ATOM 1959 O O . GLY A 1 252 ? 7.373 10.902 18.347 1.00 35.97 252 GLY A O 1
ATOM 1960 N N . PRO A 1 253 ? 6.940 12.458 19.909 1.00 31.42 253 PRO A N 1
ATOM 1961 C CA . PRO A 1 253 ? 6.020 13.258 19.090 1.00 31.42 253 PRO A CA 1
ATOM 1962 C C . PRO A 1 253 ? 6.680 13.954 17.891 1.00 31.42 253 PRO A C 1
ATOM 1964 O O . PRO A 1 253 ? 5.983 14.539 17.069 1.00 31.42 253 PRO A O 1
ATOM 1967 N N . VAL A 1 254 ? 8.012 13.930 17.802 1.00 40.81 254 VAL A N 1
ATOM 1968 C CA . VAL A 1 254 ? 8.807 14.569 16.748 1.00 40.81 254 VAL A CA 1
ATOM 1969 C C . VAL A 1 254 ? 10.140 13.813 16.636 1.00 40.81 254 VAL A C 1
ATOM 1971 O O . VAL A 1 254 ? 11.090 14.152 17.335 1.00 40.81 254 VAL A O 1
ATOM 1974 N N . ALA A 1 255 ? 10.252 12.782 15.793 1.00 30.52 255 ALA A N 1
ATOM 1975 C CA . ALA A 1 255 ? 11.551 12.157 15.518 1.00 30.52 255 ALA A CA 1
ATOM 1976 C C . ALA A 1 255 ? 11.668 11.656 14.071 1.00 30.52 255 ALA A C 1
ATOM 1978 O O . ALA A 1 255 ? 10.724 11.133 13.483 1.00 30.52 255 ALA A O 1
ATOM 1979 N N . ARG A 1 256 ? 12.842 11.921 13.488 1.00 29.11 256 ARG A N 1
ATOM 1980 C CA . ARG A 1 256 ? 13.231 11.704 12.089 1.00 29.11 256 ARG A CA 1
ATOM 1981 C C . ARG A 1 256 ? 13.567 10.231 11.819 1.00 29.11 256 ARG A C 1
ATOM 1983 O O . ARG A 1 256 ? 14.184 9.606 12.666 1.00 29.11 256 ARG A O 1
ATOM 1990 N N . SER A 1 257 ? 13.199 9.797 10.607 1.00 28.89 257 SER A N 1
ATOM 1991 C CA . SER A 1 257 ? 13.685 8.694 9.749 1.00 28.89 257 SER A CA 1
ATOM 1992 C C . SER A 1 257 ? 14.429 7.503 10.377 1.00 28.89 257 SER A C 1
ATOM 1994 O O . SER A 1 257 ? 15.412 7.661 11.101 1.00 28.89 257 SER A O 1
ATOM 1996 N N . PRO A 1 258 ? 14.126 6.300 9.865 1.00 31.66 258 PRO A N 1
ATOM 1997 C CA . PRO A 1 258 ? 15.154 5.626 9.073 1.00 31.66 258 PRO A CA 1
ATOM 1998 C C . PRO A 1 258 ? 14.721 5.365 7.628 1.00 31.66 258 PRO A C 1
ATOM 2000 O O . PRO A 1 258 ? 13.558 5.126 7.321 1.00 31.66 258 PRO A O 1
ATOM 2003 N N . ILE A 1 259 ? 15.708 5.363 6.737 1.00 33.81 259 ILE A N 1
ATOM 2004 C CA . ILE A 1 259 ? 15.617 4.838 5.377 1.00 33.81 259 ILE A CA 1
ATOM 2005 C C . ILE A 1 259 ? 15.702 3.313 5.503 1.00 33.81 259 ILE A C 1
ATOM 2007 O O . ILE A 1 259 ? 16.746 2.766 5.852 1.00 33.81 259 ILE A O 1
ATOM 2011 N N . GLY A 1 260 ? 14.592 2.618 5.274 1.00 33.34 260 GLY A N 1
ATOM 2012 C CA . GLY A 1 260 ? 14.533 1.159 5.280 1.00 33.34 260 GLY A CA 1
ATOM 2013 C C . GLY A 1 260 ? 13.577 0.662 4.207 1.00 33.34 260 GLY A C 1
ATOM 2014 O O . GLY A 1 260 ? 12.544 1.273 3.946 1.00 33.34 260 GLY A O 1
ATOM 2015 N N . ALA A 1 261 ? 13.942 -0.442 3.556 1.00 34.12 261 ALA A N 1
ATOM 2016 C CA . ALA A 1 261 ? 13.158 -1.032 2.479 1.00 34.12 261 ALA A CA 1
ATOM 2017 C C . ALA A 1 261 ? 11.733 -1.375 2.949 1.00 34.12 261 ALA A C 1
ATOM 2019 O O . ALA A 1 261 ? 11.548 -2.079 3.945 1.00 34.12 261 ALA A O 1
ATOM 2020 N N . LEU A 1 262 ? 10.728 -0.929 2.195 1.00 38.56 262 LEU A N 1
ATOM 2021 C CA . LEU A 1 262 ? 9.323 -1.256 2.424 1.00 38.56 262 LEU A CA 1
ATOM 2022 C C . LEU A 1 262 ? 9.096 -2.757 2.246 1.00 38.56 262 LEU A C 1
ATOM 2024 O O . LEU A 1 262 ? 9.161 -3.294 1.142 1.00 38.56 262 LEU A O 1
ATOM 2028 N N . ARG A 1 263 ? 8.820 -3.462 3.345 1.00 38.94 263 ARG A N 1
ATOM 2029 C CA . ARG A 1 263 ? 8.567 -4.910 3.345 1.00 38.94 263 ARG A CA 1
ATOM 2030 C C . ARG A 1 263 ? 7.082 -5.181 3.600 1.00 38.94 263 ARG A C 1
ATOM 2032 O O . ARG A 1 263 ? 6.487 -4.573 4.479 1.00 38.94 263 ARG A O 1
ATOM 2039 N N . GLY A 1 264 ? 6.479 -6.103 2.841 1.00 39.16 264 GLY A N 1
ATOM 2040 C CA . GLY A 1 264 ? 5.110 -6.595 3.089 1.00 39.16 264 GLY A CA 1
ATOM 2041 C C . GLY A 1 264 ? 3.953 -5.799 2.463 1.00 39.16 264 GLY A C 1
ATOM 2042 O O . GLY A 1 264 ? 2.830 -5.905 2.946 1.00 39.16 264 GLY A O 1
ATOM 2043 N N . ALA A 1 265 ? 4.193 -5.012 1.413 1.00 48.47 265 ALA A N 1
ATOM 2044 C CA . ALA A 1 265 ? 3.127 -4.278 0.733 1.00 48.47 265 ALA A CA 1
ATOM 2045 C C . ALA A 1 265 ? 2.242 -5.181 -0.142 1.00 48.47 265 ALA A C 1
ATOM 2047 O O . ALA A 1 265 ? 2.727 -6.134 -0.758 1.00 48.47 265 ALA A O 1
ATOM 2048 N N . VAL A 1 266 ? 0.954 -4.844 -0.240 1.00 45.19 266 VAL A N 1
ATOM 2049 C CA . VAL A 1 266 ? 0.082 -5.388 -1.289 1.00 45.19 266 VAL A CA 1
ATOM 2050 C C . VAL A 1 266 ? 0.181 -4.509 -2.523 1.00 45.19 266 VAL A C 1
ATOM 2052 O O . VAL A 1 266 ? 0.090 -3.287 -2.429 1.00 45.19 266 VAL A O 1
ATOM 2055 N N . ARG A 1 267 ? 0.396 -5.160 -3.669 1.00 49.50 267 ARG A N 1
ATOM 2056 C CA . ARG A 1 267 ? 0.559 -4.523 -4.973 1.00 49.50 267 ARG A CA 1
ATOM 2057 C C . ARG A 1 267 ? -0.715 -4.697 -5.789 1.00 49.50 267 ARG A C 1
ATOM 2059 O O . ARG A 1 267 ? -1.130 -5.827 -6.053 1.00 49.50 267 ARG A O 1
ATOM 2066 N N . ASN A 1 268 ? -1.298 -3.592 -6.239 1.00 46.72 268 ASN A N 1
ATOM 2067 C CA . ASN A 1 268 ? -2.391 -3.630 -7.207 1.00 46.72 268 ASN A CA 1
ATOM 2068 C C . ASN A 1 268 ? -1.814 -3.918 -8.602 1.00 46.72 268 ASN A C 1
ATOM 2070 O O . ASN A 1 268 ? -0.966 -3.173 -9.096 1.00 46.72 268 ASN A O 1
ATOM 2074 N N . ARG A 1 269 ? -2.245 -5.016 -9.241 1.00 37.06 269 ARG A N 1
ATOM 2075 C CA . ARG A 1 269 ? -1.771 -5.420 -10.578 1.00 37.06 269 ARG A CA 1
ATOM 2076 C C . ARG A 1 269 ? -2.009 -4.279 -11.579 1.00 37.06 269 ARG A C 1
ATOM 2078 O O . ARG A 1 269 ? -3.127 -3.796 -11.691 1.00 37.06 269 ARG A O 1
ATOM 2085 N N . GLY A 1 270 ? -0.961 -3.859 -12.291 1.00 37.41 270 GLY A N 1
ATOM 2086 C CA . GLY A 1 270 ? -1.014 -2.715 -13.217 1.00 37.41 270 GLY A CA 1
ATOM 2087 C C . GLY A 1 270 ? -0.716 -1.352 -12.578 1.00 37.41 270 GLY A C 1
ATOM 2088 O O . GLY A 1 270 ? -0.739 -0.346 -13.275 1.00 37.41 270 GLY A O 1
ATOM 2089 N N . THR A 1 271 ? -0.390 -1.312 -11.282 1.00 48.44 271 THR A N 1
ATOM 2090 C CA . THR A 1 271 ? 0.113 -0.114 -10.594 1.00 48.44 271 THR A CA 1
ATOM 2091 C C . THR A 1 271 ? 1.357 -0.454 -9.767 1.00 48.44 271 THR A C 1
ATOM 2093 O O . THR A 1 271 ? 1.642 -1.621 -9.472 1.00 48.44 271 THR A O 1
ATOM 2096 N N . TYR A 1 272 ? 2.108 0.578 -9.391 1.00 49.84 272 TYR A N 1
ATOM 2097 C CA . TYR A 1 272 ? 3.229 0.479 -8.450 1.00 49.84 272 TYR A CA 1
ATOM 2098 C C . TYR A 1 272 ? 2.839 1.029 -7.085 1.00 49.84 272 TYR A C 1
ATOM 2100 O O . TYR A 1 272 ? 3.699 1.288 -6.255 1.00 49.84 272 TYR A O 1
ATOM 2108 N N . GLU A 1 273 ? 1.534 1.183 -6.849 1.00 58.03 273 GLU A N 1
ATOM 2109 C CA . GLU A 1 273 ? 1.007 1.548 -5.548 1.00 58.03 273 GLU A CA 1
ATOM 2110 C C . GLU A 1 273 ? 1.144 0.359 -4.598 1.00 58.03 273 GLU A C 1
ATOM 2112 O O . GLU A 1 273 ? 0.728 -0.770 -4.891 1.00 58.03 273 GLU A O 1
ATOM 2117 N N . HIS A 1 274 ? 1.795 0.627 -3.477 1.00 66.81 274 HIS A N 1
ATOM 2118 C CA . HIS A 1 274 ? 2.120 -0.325 -2.437 1.00 66.81 274 HIS A CA 1
ATOM 2119 C C . HIS A 1 274 ? 1.398 0.134 -1.178 1.00 66.81 274 HIS A C 1
ATOM 2121 O O . HIS A 1 274 ? 1.640 1.245 -0.711 1.00 66.81 274 HIS A O 1
ATOM 2127 N N . ILE A 1 275 ? 0.531 -0.713 -0.615 1.00 73.88 275 ILE A N 1
ATOM 2128 C CA . ILE A 1 275 ? -0.110 -0.408 0.667 1.00 73.88 275 ILE A CA 1
ATOM 2129 C C . ILE A 1 275 ? 0.454 -1.259 1.802 1.00 73.88 275 ILE A C 1
ATOM 2131 O O . ILE A 1 275 ? 0.463 -2.492 1.728 1.00 73.88 275 ILE A O 1
ATOM 2135 N N . GLN A 1 276 ? 0.916 -0.601 2.865 1.00 77.56 276 GLN A N 1
ATOM 2136 C CA . GLN A 1 276 ? 1.165 -1.241 4.159 1.00 77.56 276 GLN A CA 1
ATOM 2137 C C . GLN A 1 276 ? 0.020 -0.924 5.111 1.00 77.56 276 GLN A C 1
ATOM 2139 O O . GLN A 1 276 ? -0.471 0.199 5.129 1.00 77.56 276 GLN A O 1
ATOM 2144 N N . ILE A 1 277 ? -0.400 -1.892 5.920 1.00 85.19 277 ILE A N 1
ATOM 2145 C CA . ILE A 1 277 ? -1.465 -1.685 6.898 1.00 85.19 277 ILE A CA 1
ATOM 2146 C C . ILE A 1 277 ? -0.853 -1.539 8.292 1.00 85.19 277 ILE A C 1
ATOM 2148 O O . ILE A 1 277 ? -0.166 -2.437 8.788 1.00 85.19 277 ILE A O 1
ATOM 2152 N N . MET A 1 278 ? -1.151 -0.413 8.930 1.00 83.94 278 MET A N 1
ATOM 2153 C CA . MET A 1 278 ? -0.802 -0.107 10.312 1.00 83.94 278 MET A CA 1
ATOM 2154 C C . MET A 1 278 ? -2.062 -0.166 11.173 1.00 83.94 278 MET A C 1
ATOM 2156 O O . MET A 1 278 ? -3.040 0.530 10.915 1.00 83.94 278 MET A O 1
ATOM 2160 N N . LEU A 1 279 ? -2.043 -1.006 12.198 1.00 86.50 279 LEU A N 1
ATOM 2161 C CA . LEU A 1 279 ? -3.092 -1.147 13.194 1.00 86.50 279 LEU A CA 1
ATOM 2162 C C . LEU A 1 279 ? -2.829 -0.192 14.360 1.00 86.50 279 LEU A C 1
ATOM 2164 O O . LEU A 1 279 ? -1.764 -0.238 14.962 1.00 86.50 279 LEU A O 1
ATOM 2168 N N . TYR A 1 280 ? -3.829 0.608 14.703 1.00 88.12 280 TYR A N 1
ATOM 2169 C CA . TYR A 1 280 ? -3.865 1.518 15.841 1.00 88.12 280 TYR A CA 1
ATOM 2170 C C . TYR A 1 280 ? -5.007 1.108 16.749 1.00 88.12 280 TYR A C 1
ATOM 2172 O O . TYR A 1 280 ? -6.157 1.087 16.319 1.00 88.12 280 TYR A O 1
ATOM 2180 N N . GLU A 1 281 ? -4.725 0.759 17.996 1.00 86.56 281 GLU A N 1
ATOM 2181 C CA . GLU A 1 281 ? -5.759 0.287 18.908 1.00 86.56 281 GLU A CA 1
ATOM 2182 C C . GLU A 1 281 ? -5.956 1.223 20.088 1.00 86.56 281 GLU A C 1
ATOM 2184 O O . GLU A 1 281 ? -5.011 1.693 20.724 1.00 86.56 281 GLU A O 1
ATOM 2189 N N . TYR A 1 282 ? -7.228 1.432 20.403 1.00 90.56 282 TYR A N 1
ATOM 2190 C CA . TYR A 1 282 ? -7.707 2.148 21.570 1.00 90.56 282 TYR A CA 1
ATOM 2191 C C . TYR A 1 282 ? -8.544 1.199 22.429 1.00 90.56 282 TYR A C 1
ATOM 2193 O O . TYR A 1 282 ? -9.284 0.356 21.914 1.00 90.56 282 TYR A O 1
ATOM 2201 N N . GLN A 1 283 ? -8.414 1.344 23.743 1.00 91.38 283 GLN A N 1
ATOM 2202 C CA . GLN A 1 283 ? -9.269 0.713 24.741 1.00 91.38 283 GLN A CA 1
ATOM 2203 C C . GLN A 1 283 ? -9.901 1.828 25.561 1.00 91.38 283 GLN A C 1
ATOM 2205 O O . GLN A 1 283 ? -9.185 2.655 26.131 1.00 91.38 283 GLN A O 1
ATOM 2210 N N . ILE A 1 284 ? -11.229 1.881 25.557 1.00 92.94 284 ILE A N 1
ATOM 2211 C CA . ILE A 1 284 ? -11.993 2.960 26.184 1.00 92.94 284 ILE A CA 1
ATOM 2212 C C . ILE A 1 284 ? -13.222 2.402 26.903 1.00 92.94 284 ILE A C 1
ATOM 2214 O O . ILE A 1 284 ? -13.663 1.284 26.641 1.00 92.94 284 ILE A O 1
ATOM 2218 N N . SER A 1 285 ? -13.771 3.191 27.815 1.00 93.69 285 SER A N 1
ATOM 2219 C CA . SER A 1 285 ? -15.028 2.904 28.508 1.00 93.69 285 SER A CA 1
ATOM 2220 C C . SER A 1 285 ? -16.253 3.191 27.641 1.00 93.69 285 SER A C 1
ATOM 2222 O O . SER A 1 285 ? -16.164 3.877 26.622 1.00 93.69 285 SER A O 1
ATOM 2224 N N . GLU A 1 286 ? -17.419 2.705 28.064 1.00 91.62 286 GLU A N 1
ATOM 2225 C CA . GLU A 1 286 ? -18.700 2.993 27.404 1.00 91.62 286 GLU A CA 1
ATOM 2226 C C . GLU A 1 286 ? -19.033 4.493 27.402 1.00 91.62 286 GLU A C 1
ATOM 2228 O O . GLU A 1 286 ? -19.570 5.004 26.416 1.00 91.62 286 GLU A O 1
ATOM 2233 N N . GLU A 1 287 ? -18.657 5.228 28.456 1.00 91.19 287 GLU A N 1
ATOM 2234 C CA . GLU A 1 287 ? -18.865 6.680 28.515 1.00 91.19 287 GLU A CA 1
ATOM 2235 C C . GLU A 1 287 ? -17.971 7.416 27.510 1.00 91.19 287 GLU A C 1
ATOM 2237 O O . GLU A 1 287 ? -18.428 8.304 26.790 1.00 91.19 287 GLU A O 1
ATOM 2242 N N . GLU A 1 288 ? -16.700 7.019 27.420 1.00 91.81 288 GLU A N 1
ATOM 2243 C CA . GLU A 1 288 ? -15.751 7.573 26.449 1.00 91.81 288 GLU A CA 1
ATOM 2244 C C . GLU A 1 288 ? -16.150 7.226 25.015 1.00 91.81 288 GLU A C 1
ATOM 2246 O O . GLU A 1 288 ? -16.046 8.075 24.130 1.00 91.81 288 GLU A O 1
ATOM 2251 N N . PHE A 1 289 ? -16.650 6.009 24.788 1.00 92.12 289 PHE A N 1
ATOM 2252 C CA . PHE A 1 289 ? -17.190 5.607 23.495 1.00 92.12 289 PHE A CA 1
ATOM 2253 C C . PHE A 1 289 ? -18.408 6.447 23.122 1.00 92.12 289 PHE A C 1
ATOM 2255 O O . PHE A 1 289 ? -18.458 6.953 22.009 1.00 92.12 289 PHE A O 1
ATOM 2262 N N . SER A 1 290 ? -19.341 6.667 24.050 1.00 89.06 290 SER A N 1
ATOM 2263 C CA . SER A 1 290 ? -20.522 7.507 23.810 1.00 89.06 290 SER A CA 1
ATOM 2264 C C . SER A 1 290 ? -20.133 8.956 23.499 1.00 89.06 290 SER A C 1
ATOM 2266 O O . SER A 1 290 ? -20.706 9.578 22.605 1.00 89.06 290 SER A O 1
ATOM 2268 N N . ALA A 1 291 ? -19.119 9.494 24.186 1.00 87.25 291 ALA A N 1
ATOM 2269 C CA . ALA A 1 291 ? -18.591 10.829 23.915 1.00 87.25 291 ALA A CA 1
ATOM 2270 C C . ALA A 1 291 ? -17.905 10.914 22.541 1.00 87.25 291 ALA A C 1
ATOM 2272 O O . ALA A 1 291 ? -18.125 11.875 21.801 1.00 87.25 291 ALA A O 1
ATOM 2273 N N . LEU A 1 292 ? -17.092 9.916 22.183 1.00 86.88 292 LEU A N 1
ATOM 2274 C CA . LEU A 1 292 ? -16.455 9.830 20.869 1.00 86.88 292 LEU A CA 1
ATOM 2275 C C . LEU A 1 292 ? -17.498 9.682 19.759 1.00 86.88 292 LEU A C 1
ATOM 2277 O O . LEU A 1 292 ? -17.451 10.404 18.766 1.00 86.88 292 LEU A O 1
ATOM 2281 N N . GLU A 1 293 ? -18.446 8.766 19.934 1.00 83.06 293 GLU A N 1
ATOM 2282 C CA . GLU A 1 293 ? -19.531 8.530 18.994 1.00 83.06 293 GLU A CA 1
ATOM 2283 C C . GLU A 1 293 ? -20.362 9.800 18.813 1.00 83.06 293 GLU A C 1
ATOM 2285 O O . GLU A 1 293 ? -20.651 10.163 17.679 1.00 83.06 293 GLU A O 1
ATOM 2290 N N . GLY A 1 294 ? -20.663 10.530 19.890 1.00 75.31 294 GLY A N 1
ATOM 2291 C CA . GLY A 1 294 ? -21.297 11.844 19.819 1.00 75.31 294 GLY A CA 1
ATOM 2292 C C . GLY A 1 294 ? -20.501 12.824 18.954 1.00 75.31 294 GLY A C 1
ATOM 2293 O O . GLY A 1 294 ? -21.046 13.378 18.004 1.00 75.31 294 GLY A O 1
ATOM 2294 N N . LYS A 1 295 ? -19.195 12.990 19.213 1.00 77.06 295 LYS A N 1
ATOM 2295 C CA . LYS A 1 295 ? -18.318 13.884 18.426 1.00 77.06 295 LYS A CA 1
ATOM 2296 C C . LYS A 1 295 ? -18.269 13.514 16.940 1.00 77.06 295 LYS A C 1
ATOM 2298 O O . LYS A 1 295 ? -18.217 14.406 16.100 1.00 77.06 295 LYS A O 1
ATOM 2303 N N . LEU A 1 296 ? -18.318 12.223 16.619 1.00 72.19 296 LEU A N 1
ATOM 2304 C CA . LEU A 1 296 ? -18.357 11.736 15.239 1.00 72.19 296 LEU A CA 1
ATOM 2305 C C . LEU A 1 296 ? -19.760 11.872 14.614 1.00 72.19 296 LEU A C 1
ATOM 2307 O O . LEU A 1 296 ? -19.869 12.185 13.432 1.00 72.19 296 LEU A O 1
ATOM 2311 N N . ARG A 1 297 ? -20.837 11.709 15.397 1.00 54.81 297 ARG A N 1
ATOM 2312 C CA . ARG A 1 297 ? -22.241 11.869 14.967 1.00 54.81 297 ARG A CA 1
ATOM 2313 C C . ARG A 1 297 ? -22.636 13.327 14.708 1.00 54.81 297 ARG A C 1
ATOM 2315 O O . ARG A 1 297 ? -23.403 13.570 13.787 1.00 54.81 297 ARG A O 1
ATOM 2322 N N . TYR A 1 298 ? -22.093 14.305 15.438 1.00 42.84 298 TYR A N 1
ATOM 2323 C CA . TYR A 1 298 ? -22.330 15.736 15.160 1.00 42.84 298 TYR A CA 1
ATOM 2324 C C . TYR A 1 298 ? -21.558 16.265 13.929 1.00 42.84 298 TYR A C 1
ATOM 2326 O O . TYR A 1 298 ? -21.685 17.435 13.573 1.00 42.84 298 TYR A O 1
ATOM 2334 N N . GLY A 1 299 ? -20.796 15.397 13.255 1.00 42.75 299 GLY A N 1
ATOM 2335 C CA . GLY A 1 299 ? -20.265 15.578 11.901 1.00 42.75 299 GLY A CA 1
ATOM 2336 C C . GLY A 1 299 ? -20.986 14.728 10.846 1.00 42.75 299 GLY A C 1
ATOM 2337 O O . GLY A 1 299 ? -20.428 14.501 9.774 1.00 42.75 299 GLY A O 1
ATOM 2338 N N . PHE A 1 300 ? -22.200 14.247 11.138 1.00 37.75 300 PHE A N 1
ATOM 2339 C CA . PHE A 1 300 ? -22.995 13.385 10.267 1.00 37.75 300 PHE A CA 1
ATOM 2340 C C . PHE A 1 300 ? -24.402 13.924 10.025 1.00 37.75 300 PHE A C 1
ATOM 2342 O O . PHE A 1 300 ? -25.010 14.553 10.886 1.00 37.75 300 PHE A O 1
ATOM 2349 N N . MET A 1 301 ? -24.915 13.624 8.832 1.00 35.22 301 MET A N 1
ATOM 2350 C CA . MET A 1 301 ? -26.245 13.986 8.355 1.00 35.22 301 MET A CA 1
ATOM 2351 C C . MET A 1 301 ? -27.358 13.597 9.336 1.00 35.22 301 MET A C 1
ATOM 2353 O O . MET A 1 301 ? -27.690 12.423 9.485 1.00 35.22 301 MET A O 1
ATOM 2357 N N . GLU A 1 302 ? -28.016 14.605 9.903 1.00 33.31 302 GLU A N 1
ATOM 2358 C CA . GLU A 1 302 ? -29.466 14.571 10.034 1.00 33.31 302 GLU A CA 1
ATOM 2359 C C . GLU A 1 302 ? -30.015 15.217 8.754 1.00 33.31 302 GLU A C 1
ATOM 2361 O O . GLU A 1 302 ? -29.704 16.368 8.446 1.00 33.31 302 GLU A O 1
ATOM 2366 N N . GLU A 1 303 ? -30.799 14.470 7.979 1.00 36.94 303 GLU A N 1
ATOM 2367 C CA . GLU A 1 303 ? -31.344 14.811 6.648 1.00 36.94 303 GLU A CA 1
ATOM 2368 C C . GLU A 1 303 ? -32.210 16.099 6.609 1.00 36.94 303 GLU A C 1
ATOM 2370 O O . GLU A 1 303 ? -32.840 16.406 5.600 1.00 36.94 303 GLU A O 1
ATOM 2375 N N . ARG A 1 304 ? -32.287 16.862 7.708 1.00 32.34 304 ARG A N 1
ATOM 2376 C CA . ARG A 1 304 ? -33.299 17.898 7.946 1.00 32.34 304 ARG A CA 1
ATOM 2377 C C . ARG A 1 304 ? -32.818 19.347 7.946 1.00 32.34 304 ARG A C 1
ATOM 2379 O O . ARG A 1 304 ? -33.679 20.219 7.886 1.00 32.34 304 ARG A O 1
ATOM 2386 N N . THR A 1 305 ? -31.521 19.655 8.018 1.00 42.59 305 THR A N 1
ATOM 2387 C CA . THR A 1 305 ? -31.109 21.037 8.376 1.00 42.59 305 THR A CA 1
ATOM 2388 C C . THR A 1 305 ? -30.302 21.809 7.333 1.00 42.59 305 THR A C 1
ATOM 2390 O O . THR A 1 305 ? -30.159 23.020 7.482 1.00 42.59 305 THR A O 1
ATOM 2393 N N . GLY A 1 306 ? -29.823 21.181 6.252 1.00 37.03 306 GLY A N 1
ATOM 2394 C CA . GLY A 1 306 ? -29.270 21.900 5.091 1.00 37.03 306 GLY A CA 1
ATOM 2395 C C . GLY A 1 306 ? -28.091 22.852 5.373 1.00 37.03 306 GLY A C 1
ATOM 2396 O O . GLY A 1 306 ? -27.801 23.720 4.549 1.00 37.03 306 GLY A O 1
ATOM 2397 N N . GLN A 1 307 ? -27.401 22.726 6.511 1.00 31.97 307 GLN A N 1
ATOM 2398 C CA . GLN A 1 307 ? -26.256 23.572 6.855 1.00 31.97 307 GLN A CA 1
ATOM 2399 C C . GLN A 1 307 ? -24.932 22.969 6.367 1.00 31.97 307 GLN A C 1
ATOM 2401 O O . GLN A 1 307 ? -24.678 21.775 6.503 1.00 31.97 307 GLN A O 1
ATOM 2406 N N . LYS A 1 308 ? -24.065 23.824 5.806 1.00 35.25 308 LYS A N 1
ATOM 2407 C CA . LYS A 1 308 ? -22.705 23.462 5.373 1.00 35.25 308 LYS A CA 1
ATOM 2408 C C . LYS A 1 308 ? -21.851 23.026 6.569 1.00 35.25 308 LYS A C 1
ATOM 2410 O O . LYS A 1 308 ? -21.760 23.751 7.556 1.00 35.25 308 LYS A O 1
ATOM 2415 N N . LEU A 1 309 ? -21.194 21.874 6.434 1.00 40.06 309 LEU A N 1
ATOM 2416 C CA . LEU A 1 309 ? -20.368 21.248 7.470 1.00 40.06 309 LEU A CA 1
ATOM 2417 C C . LEU A 1 309 ? -18.925 21.800 7.488 1.00 40.06 309 LEU A C 1
ATOM 2419 O O . LEU A 1 309 ? -18.395 22.172 6.435 1.00 40.06 309 LEU A O 1
ATOM 2423 N N . PRO A 1 310 ? -18.269 21.855 8.664 1.00 37.94 310 PRO A N 1
ATOM 2424 C CA . PRO A 1 310 ? -16.893 22.325 8.796 1.00 37.94 310 PRO A CA 1
ATOM 2425 C C . PRO A 1 310 ? -15.879 21.293 8.268 1.00 37.94 310 PRO A C 1
ATOM 2427 O O . PRO A 1 310 ? -16.068 20.086 8.394 1.00 37.94 310 PRO A O 1
ATOM 2430 N N . ARG A 1 311 ? -14.767 21.788 7.710 1.00 42.06 311 ARG A N 1
ATOM 2431 C CA . ARG A 1 311 ? -13.692 21.062 6.992 1.00 42.06 311 ARG A CA 1
ATOM 2432 C C . ARG A 1 311 ? -12.846 20.073 7.831 1.00 42.06 311 ARG A C 1
ATOM 2434 O O . ARG A 1 311 ? -11.735 19.745 7.427 1.00 42.06 311 ARG A O 1
ATOM 2441 N N . ASN A 1 312 ? -13.302 19.604 8.995 1.00 41.50 312 ASN A N 1
ATOM 2442 C CA . ASN A 1 312 ? -12.375 19.136 10.040 1.00 41.50 312 ASN A CA 1
ATOM 2443 C C . ASN A 1 312 ? -12.668 17.722 10.596 1.00 41.50 312 ASN A C 1
ATOM 2445 O O . ASN A 1 312 ? -12.094 17.350 11.614 1.00 41.50 312 ASN A O 1
ATOM 2449 N N . GLY A 1 313 ? -13.542 16.920 9.973 1.00 45.44 313 GLY A N 1
ATOM 2450 C CA . GLY A 1 313 ? -13.829 15.556 10.464 1.00 45.44 313 GLY A CA 1
ATOM 2451 C C . GLY A 1 313 ? -15.086 14.871 9.920 1.00 45.44 313 GLY A C 1
ATOM 2452 O O . GLY A 1 313 ? -15.445 13.805 10.412 1.00 45.44 313 GLY A O 1
ATOM 2453 N N . SER A 1 314 ? -15.742 15.451 8.910 1.00 48.81 314 SER A N 1
ATOM 2454 C CA . SER A 1 314 ? -17.013 14.984 8.326 1.00 48.81 314 SER A CA 1
ATOM 2455 C C . SER A 1 314 ? -16.977 13.587 7.701 1.00 48.81 314 SER A C 1
ATOM 2457 O O . SER A 1 314 ? -18.032 13.031 7.393 1.00 48.81 314 SER A O 1
ATOM 2459 N N . ASP A 1 315 ? -15.791 13.001 7.539 1.00 67.94 315 ASP A N 1
ATOM 2460 C CA . ASP A 1 315 ? -15.618 11.771 6.773 1.00 67.94 315 ASP A CA 1
ATOM 2461 C C . ASP A 1 315 ? -15.362 10.560 7.671 1.00 67.94 315 ASP A C 1
ATOM 2463 O O . ASP A 1 315 ? -15.446 9.444 7.180 1.00 67.94 315 ASP A O 1
ATOM 2467 N N . LEU A 1 316 ? -15.087 10.728 8.973 1.00 79.50 316 LEU A N 1
ATOM 2468 C CA . LEU A 1 316 ? -14.825 9.595 9.866 1.00 79.50 316 LEU A CA 1
ATOM 2469 C C . LEU A 1 316 ? -16.120 8.892 10.294 1.00 79.50 316 LEU A C 1
ATOM 2471 O O . LEU A 1 316 ? -17.158 9.513 10.535 1.00 79.50 316 LEU A O 1
ATOM 2475 N N . ARG A 1 317 ? -16.053 7.565 10.387 1.00 83.25 317 ARG A N 1
ATOM 2476 C CA . ARG A 1 317 ? -17.177 6.658 10.636 1.00 83.25 317 ARG A CA 1
ATOM 2477 C C . ARG A 1 317 ? -16.760 5.575 11.617 1.00 83.25 317 ARG A C 1
ATOM 2479 O O . ARG A 1 317 ? -15.669 5.035 11.485 1.00 83.25 317 ARG A O 1
ATOM 2486 N N . LEU A 1 318 ? -17.643 5.195 12.539 1.00 88.56 318 LEU A N 1
ATOM 2487 C CA . LEU A 1 318 ? -17.462 3.998 13.362 1.00 88.56 318 LEU A CA 1
ATOM 2488 C C . LEU A 1 318 ? -18.289 2.852 12.790 1.00 88.56 318 LEU A C 1
ATOM 2490 O O . LEU A 1 318 ? -19.514 2.930 12.727 1.00 88.56 318 LEU A O 1
ATOM 2494 N N . ILE A 1 319 ? -17.622 1.765 12.417 1.00 88.75 319 ILE A N 1
ATOM 2495 C CA . ILE A 1 319 ? -18.279 0.534 11.982 1.00 88.75 319 ILE A CA 1
ATOM 2496 C C . ILE A 1 319 ? -17.992 -0.543 13.013 1.00 88.75 319 ILE A C 1
ATOM 2498 O O . ILE A 1 319 ? -16.841 -0.844 13.322 1.00 88.75 319 ILE A O 1
ATOM 2502 N N . HIS A 1 320 ? -19.042 -1.152 13.558 1.00 90.38 320 HIS A N 1
ATOM 2503 C CA . HIS A 1 320 ? -18.864 -2.297 14.441 1.00 90.38 320 HIS A CA 1
ATOM 2504 C C . HIS A 1 320 ? -18.143 -3.417 13.678 1.00 90.38 320 HIS A C 1
ATOM 2506 O O . HIS A 1 320 ? -18.547 -3.785 12.580 1.00 90.38 320 HIS A O 1
ATOM 2512 N N . MET A 1 321 ? -17.123 -4.026 14.287 1.00 88.12 321 MET A N 1
ATOM 2513 C CA . MET A 1 321 ? -16.262 -5.041 13.667 1.00 88.12 321 MET A CA 1
ATOM 2514 C C . MET A 1 321 ? -17.033 -6.231 13.058 1.00 88.12 321 MET A C 1
ATOM 2516 O O . MET A 1 321 ? -16.579 -6.833 12.089 1.00 88.12 321 MET A O 1
ATOM 2520 N N . ARG A 1 322 ? -18.225 -6.555 13.586 1.00 85.44 322 ARG A N 1
ATOM 2521 C CA . ARG A 1 322 ? -19.120 -7.599 13.055 1.00 85.44 322 ARG A CA 1
ATOM 2522 C C . ARG A 1 322 ? -19.772 -7.220 11.716 1.00 85.44 322 ARG A C 1
ATOM 2524 O O . ARG A 1 322 ? -20.126 -8.103 10.949 1.00 85.44 322 ARG A O 1
ATOM 2531 N N . ASN A 1 323 ? -19.896 -5.923 11.437 1.00 87.06 323 ASN A N 1
ATOM 2532 C CA . ASN A 1 323 ? -20.488 -5.359 10.222 1.00 87.06 323 ASN A CA 1
ATOM 2533 C C . ASN A 1 323 ? -19.433 -5.035 9.149 1.00 87.06 323 ASN A C 1
ATOM 2535 O O . ASN A 1 323 ? -19.786 -4.614 8.052 1.00 87.06 323 ASN A O 1
ATOM 2539 N N . MET A 1 324 ? -18.144 -5.249 9.433 1.00 87.12 324 MET A N 1
ATOM 2540 C CA . MET A 1 324 ? -17.057 -4.973 8.490 1.00 87.12 324 MET A CA 1
ATOM 2541 C C . MET A 1 324 ? -17.172 -5.666 7.129 1.00 87.12 324 MET A C 1
ATOM 2543 O O . MET A 1 324 ? -16.787 -5.015 6.159 1.00 87.12 324 MET A O 1
ATOM 2547 N N . PRO A 1 325 ? -17.732 -6.889 6.981 1.00 87.44 325 PRO A N 1
ATOM 2548 C CA . PRO A 1 325 ? -17.944 -7.473 5.655 1.00 87.44 325 PRO A CA 1
ATOM 2549 C C . PRO A 1 325 ? -18.685 -6.543 4.681 1.00 87.44 325 PRO A C 1
ATOM 2551 O O . PRO A 1 325 ? -18.364 -6.518 3.498 1.00 87.44 325 PRO A O 1
ATOM 2554 N N . TRP A 1 326 ? -19.624 -5.728 5.175 1.00 81.81 326 TRP A N 1
ATOM 2555 C CA . TRP A 1 326 ? -20.360 -4.766 4.351 1.00 81.81 326 TRP A CA 1
ATOM 2556 C C . TRP A 1 326 ? -19.514 -3.561 3.910 1.00 81.81 326 TRP A C 1
ATOM 2558 O O . TRP A 1 326 ? -19.728 -3.019 2.831 1.00 81.81 326 TRP A O 1
ATOM 2568 N N . ALA A 1 327 ? -18.535 -3.148 4.715 1.00 80.88 327 ALA A N 1
ATOM 2569 C CA . ALA A 1 327 ? -17.582 -2.113 4.318 1.00 80.88 327 ALA A CA 1
ATOM 2570 C C . ALA A 1 327 ? -16.510 -2.676 3.365 1.00 80.88 327 ALA A C 1
ATOM 2572 O O . ALA A 1 327 ? -16.104 -2.002 2.424 1.00 80.88 327 ALA A O 1
ATOM 2573 N N . CYS A 1 328 ? -16.112 -3.939 3.565 1.00 83.81 328 CYS A N 1
ATOM 2574 C CA . CYS A 1 328 ? -15.115 -4.634 2.749 1.00 83.81 328 CYS A CA 1
ATOM 2575 C C . CYS A 1 328 ? -15.504 -4.689 1.268 1.00 83.81 328 CYS A C 1
ATOM 2577 O O . CYS A 1 328 ? -14.684 -4.415 0.405 1.00 83.81 328 CYS A O 1
ATOM 2579 N N . VAL A 1 329 ? -16.774 -4.934 0.941 1.00 78.69 329 VAL A N 1
ATOM 2580 C CA . VAL A 1 329 ? -17.187 -5.035 -0.473 1.00 78.69 329 VAL A CA 1
ATOM 2581 C C . VAL A 1 329 ? -16.997 -3.747 -1.290 1.00 78.69 329 VAL A C 1
ATOM 2583 O O . VAL A 1 329 ? -17.142 -3.793 -2.509 1.00 78.69 329 VAL A O 1
ATOM 2586 N N . ARG A 1 330 ? -16.708 -2.605 -0.650 1.00 78.38 330 ARG A N 1
ATOM 2587 C CA . ARG A 1 330 ? -16.561 -1.309 -1.325 1.00 78.38 330 ARG A CA 1
ATOM 2588 C C . ARG A 1 330 ? -15.118 -0.978 -1.686 1.00 78.38 330 ARG A C 1
ATOM 2590 O O . ARG A 1 330 ? -14.901 -0.428 -2.756 1.00 78.38 330 ARG A O 1
ATOM 2597 N N . ASP A 1 331 ? -14.153 -1.343 -0.845 1.00 85.19 331 ASP A N 1
ATOM 2598 C CA . ASP A 1 331 ? -12.744 -0.980 -1.011 1.00 85.19 331 ASP A CA 1
ATOM 2599 C C . ASP A 1 331 ? -11.804 -2.171 -0.734 1.00 85.19 331 ASP A C 1
ATOM 2601 O O . ASP A 1 331 ? -12.000 -2.990 0.173 1.00 85.19 331 ASP A O 1
ATOM 2605 N N . ILE A 1 332 ? -10.752 -2.291 -1.544 1.00 84.12 332 ILE A N 1
ATOM 2606 C CA . ILE A 1 332 ? -9.806 -3.407 -1.433 1.00 84.12 332 ILE A CA 1
ATOM 2607 C C . ILE A 1 332 ? -8.886 -3.245 -0.220 1.00 84.12 332 ILE A C 1
ATOM 2609 O O . ILE A 1 332 ? -8.527 -4.238 0.415 1.00 84.12 332 ILE A O 1
ATOM 2613 N N . ASN A 1 333 ? -8.545 -2.007 0.150 1.00 86.00 333 ASN A N 1
ATOM 2614 C CA . ASN A 1 333 ? -7.620 -1.737 1.249 1.00 86.00 333 ASN A CA 1
ATOM 2615 C C . ASN A 1 333 ? -8.257 -2.073 2.599 1.00 86.00 333 ASN A C 1
ATOM 2617 O O . ASN A 1 333 ? -7.638 -2.744 3.428 1.00 86.00 333 ASN A O 1
ATOM 2621 N N . ILE A 1 334 ? -9.516 -1.683 2.803 1.00 89.00 334 ILE A N 1
ATOM 2622 C CA . ILE A 1 334 ? -10.293 -2.074 3.985 1.00 89.00 334 ILE A CA 1
ATOM 2623 C C . ILE A 1 334 ? -10.526 -3.593 4.040 1.00 89.00 334 ILE A C 1
ATOM 2625 O O . ILE A 1 334 ? -10.395 -4.182 5.116 1.00 89.00 334 ILE A O 1
ATOM 2629 N N . THR A 1 335 ? -10.782 -4.246 2.897 1.00 89.62 335 THR A N 1
ATOM 2630 C CA . THR A 1 335 ? -10.899 -5.715 2.815 1.00 89.62 335 THR A CA 1
ATOM 2631 C C . THR A 1 335 ? -9.622 -6.395 3.273 1.00 89.62 335 THR A C 1
ATOM 2633 O O . THR A 1 335 ? -9.656 -7.287 4.124 1.00 89.62 335 THR A O 1
ATOM 2636 N N . LEU A 1 336 ? -8.488 -5.958 2.730 1.00 87.06 336 LEU A N 1
ATOM 2637 C CA . LEU A 1 336 ? -7.179 -6.493 3.060 1.00 87.06 336 LEU A CA 1
ATOM 2638 C C . LEU A 1 336 ? -6.851 -6.283 4.540 1.00 87.06 336 LEU A C 1
ATOM 2640 O O . LEU A 1 336 ? -6.462 -7.235 5.214 1.00 87.06 336 LEU A O 1
ATOM 2644 N N . ALA A 1 337 ? -7.027 -5.063 5.053 1.00 89.75 337 ALA A N 1
ATOM 2645 C CA . ALA A 1 337 ? -6.766 -4.743 6.453 1.00 89.75 337 ALA A CA 1
ATOM 2646 C C . ALA A 1 337 ? -7.586 -5.638 7.390 1.00 89.75 337 ALA A C 1
ATOM 2648 O O . ALA A 1 337 ? -7.038 -6.249 8.312 1.00 89.75 337 ALA A O 1
ATOM 2649 N N . TRP A 1 338 ? -8.884 -5.781 7.110 1.00 91.50 338 TRP A N 1
ATOM 2650 C CA . TRP A 1 338 ? -9.775 -6.622 7.900 1.00 91.50 338 TRP A CA 1
ATOM 2651 C C . TRP A 1 338 ? -9.404 -8.108 7.814 1.00 91.50 338 TRP A C 1
ATOM 2653 O O . TRP A 1 338 ? -9.336 -8.779 8.846 1.00 91.50 338 TRP A O 1
ATOM 2663 N N . ALA A 1 339 ? -9.103 -8.622 6.619 1.00 89.19 339 ALA A N 1
ATOM 2664 C CA . ALA A 1 339 ? -8.698 -10.012 6.419 1.00 89.19 339 ALA A CA 1
ATOM 2665 C C . ALA A 1 339 ? -7.370 -10.338 7.126 1.00 89.19 339 ALA A C 1
ATOM 2667 O O . ALA A 1 339 ? -7.291 -11.336 7.849 1.00 89.19 339 ALA A O 1
ATOM 2668 N N . LEU A 1 340 ? -6.353 -9.478 6.983 1.00 86.12 340 LEU A N 1
ATOM 2669 C CA . LEU A 1 340 ? -5.066 -9.617 7.673 1.00 86.12 340 LEU A CA 1
ATOM 2670 C C . LEU A 1 340 ? -5.260 -9.614 9.188 1.00 86.12 340 LEU A C 1
ATOM 2672 O O . LEU A 1 340 ? -4.796 -10.527 9.870 1.00 86.12 340 LEU A O 1
ATOM 2676 N N . TYR A 1 341 ? -6.008 -8.641 9.710 1.00 88.19 341 TYR A N 1
ATOM 2677 C CA . TYR A 1 341 ? -6.326 -8.559 11.130 1.00 88.19 341 TYR A CA 1
ATOM 2678 C C . TYR A 1 341 ? -7.021 -9.830 11.636 1.00 88.19 341 TYR A C 1
ATOM 2680 O O . TYR A 1 341 ? -6.577 -10.437 12.611 1.00 88.19 341 TYR A O 1
ATOM 2688 N N . LYS A 1 342 ? -8.075 -10.287 10.949 1.00 88.69 342 LYS A N 1
ATOM 2689 C CA . LYS A 1 342 ? -8.813 -11.504 11.318 1.00 88.69 342 LYS A CA 1
ATOM 2690 C C . LYS A 1 342 ? -7.924 -12.744 11.295 1.00 88.69 342 LYS A C 1
AT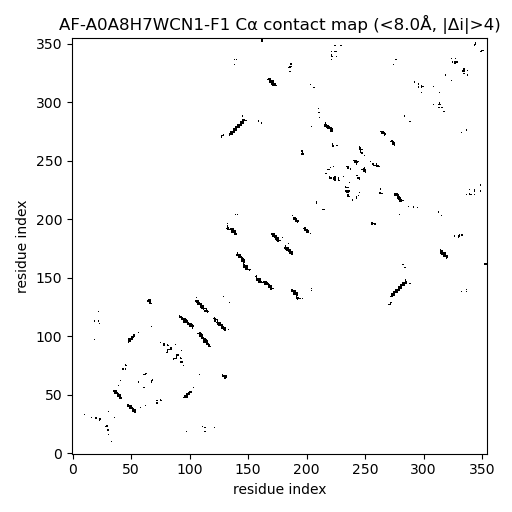OM 2692 O O . LYS A 1 342 ? -8.015 -13.553 12.216 1.00 88.69 342 LYS A O 1
ATOM 2697 N N . SER A 1 343 ? -7.061 -12.874 10.290 1.00 84.31 343 SER A N 1
ATOM 2698 C CA . SER A 1 343 ? -6.107 -13.979 10.182 1.00 84.31 343 SER A CA 1
ATOM 2699 C C . SER A 1 343 ? -5.096 -13.965 11.329 1.00 84.31 343 SER A C 1
ATOM 2701 O O . SER A 1 343 ? -4.856 -14.993 11.964 1.00 84.31 343 SER A O 1
ATOM 2703 N N . LEU A 1 344 ? -4.518 -12.803 11.639 1.00 81.94 344 LEU A N 1
ATOM 2704 C CA . LEU A 1 344 ? -3.553 -12.656 12.730 1.00 81.94 344 LEU A CA 1
ATOM 2705 C C . LEU A 1 344 ? -4.190 -12.925 14.100 1.00 81.94 344 LEU A C 1
ATOM 2707 O O . LEU A 1 344 ? -3.557 -13.549 14.949 1.00 81.94 344 LEU A O 1
ATOM 2711 N N . VAL A 1 345 ? -5.444 -12.507 14.310 1.00 81.94 345 VAL A N 1
ATOM 2712 C CA . VAL A 1 345 ? -6.207 -12.832 15.527 1.00 81.94 345 VAL A CA 1
ATOM 2713 C C . VAL A 1 345 ? -6.465 -14.334 15.616 1.00 81.94 345 VAL A C 1
ATOM 2715 O O . VAL A 1 345 ? -6.210 -14.943 16.651 1.00 81.94 345 VAL A O 1
ATOM 2718 N N . ALA A 1 346 ? -6.969 -14.945 14.540 1.00 81.56 346 ALA A N 1
ATOM 2719 C CA . ALA A 1 346 ? -7.332 -16.363 14.526 1.00 81.56 346 ALA A CA 1
ATOM 2720 C C . ALA A 1 346 ? -6.118 -17.273 14.758 1.00 81.56 346 ALA A C 1
ATOM 2722 O O . ALA A 1 346 ? -6.232 -18.321 15.384 1.00 81.56 346 ALA A O 1
ATOM 2723 N N . THR A 1 347 ? -4.947 -16.842 14.290 1.00 74.50 347 THR A N 1
ATOM 2724 C CA . THR A 1 347 ? -3.669 -17.537 14.488 1.00 74.50 347 THR A CA 1
ATOM 2725 C C . THR A 1 347 ? -2.964 -17.157 15.793 1.00 74.50 347 THR A C 1
ATOM 2727 O O . THR A 1 347 ? -1.817 -17.551 15.985 1.00 74.50 347 THR A O 1
ATOM 2730 N N . GLN A 1 348 ? -3.619 -16.386 16.675 1.00 73.31 348 GLN A N 1
ATOM 2731 C CA . GLN A 1 348 ? -3.076 -15.893 17.951 1.00 73.31 348 GLN A CA 1
ATOM 2732 C C . GLN A 1 348 ? -1.760 -15.109 17.814 1.00 73.31 348 GLN A C 1
ATOM 2734 O O . GLN A 1 348 ? -1.037 -14.912 18.786 1.00 73.31 348 GLN A O 1
ATOM 2739 N N . ARG A 1 349 ? -1.455 -14.619 16.608 1.00 65.94 349 ARG A N 1
ATOM 2740 C CA . ARG A 1 349 ? -0.282 -13.777 16.349 1.00 65.94 349 ARG A CA 1
ATOM 2741 C C . ARG A 1 349 ? -0.493 -12.364 16.855 1.00 65.94 349 ARG A C 1
ATOM 2743 O O . ARG A 1 349 ? 0.463 -11.719 17.252 1.00 65.94 349 ARG A O 1
ATOM 2750 N N . ILE A 1 350 ? -1.736 -11.892 16.863 1.00 70.00 350 ILE A N 1
ATOM 2751 C CA . ILE A 1 350 ? -2.111 -10.708 17.627 1.00 70.00 350 ILE A CA 1
ATOM 2752 C C . ILE A 1 350 ? -3.130 -11.120 18.669 1.00 70.00 350 ILE A C 1
ATOM 2754 O O . ILE A 1 350 ? -4.155 -11.733 18.370 1.00 70.00 350 ILE A O 1
ATOM 2758 N N . VAL A 1 351 ? -2.822 -10.792 19.916 1.00 63.41 351 VAL A N 1
ATOM 2759 C CA . VAL A 1 351 ? -3.717 -11.056 21.034 1.00 63.41 351 VAL A CA 1
ATOM 2760 C C . VAL A 1 351 ? -4.922 -10.132 20.852 1.00 63.41 351 VAL A C 1
ATOM 2762 O O . VAL A 1 351 ? -4.779 -8.905 20.905 1.00 63.41 351 VAL A O 1
ATOM 2765 N N . ASN A 1 352 ? -6.105 -10.699 20.594 1.00 54.78 352 ASN A N 1
ATOM 2766 C CA . ASN A 1 352 ? -7.337 -10.050 21.035 1.00 54.78 352 ASN A CA 1
ATOM 2767 C C . ASN A 1 352 ? -7.163 -9.868 22.537 1.00 54.78 352 ASN A C 1
ATOM 2769 O O . ASN A 1 352 ? -6.862 -10.862 23.191 1.00 54.78 352 ASN A O 1
ATOM 2773 N N . SER A 1 353 ? -7.285 -8.639 23.053 1.00 39.06 353 SER A N 1
ATOM 2774 C CA . SER A 1 353 ? -7.327 -8.406 24.504 1.00 39.06 353 SER A CA 1
ATOM 2775 C C . SER A 1 353 ? -8.125 -9.538 25.167 1.00 39.06 353 SER A C 1
ATOM 2777 O O . SER A 1 353 ? -9.173 -9.902 24.623 1.00 39.06 353 SER A O 1
ATOM 2779 N N . PRO A 1 354 ? -7.528 -10.191 26.173 1.00 34.94 354 PRO A N 1
ATOM 2780 C CA . PRO A 1 354 ? -7.623 -11.629 26.359 1.00 34.94 354 PRO A CA 1
ATOM 2781 C C . PRO A 1 354 ? -8.981 -12.033 26.928 1.00 34.94 354 PRO A C 1
ATOM 2783 O O . PRO A 1 354 ? -9.776 -11.191 27.332 1.00 34.94 354 PRO A O 1
ATOM 2786 N N . TYR A 1 355 ? -9.204 -13.345 26.905 1.00 34.69 355 TYR A N 1
ATOM 2787 C CA . TYR A 1 355 ? -9.977 -14.104 27.889 1.00 34.69 355 TYR A CA 1
ATOM 2788 C C . TYR A 1 355 ? -10.381 -13.361 29.165 1.00 34.69 355 TYR A C 1
ATOM 2790 O O . TYR A 1 355 ? -9.488 -12.740 29.791 1.00 34.69 355 TYR A O 1
#

Sequence (355 aa):
MDDDVMEEPEPTPIPNIEDIQAQRRKHGLDDIDSSSWRTFTYEQPCGEATVFYQDGMVVEDIKAWTAFEQWFQGIFGELAKQSKETHTYHQDPYTLHAITIERFNDWIMEIMADVRNSTGKHLDGRVILLRPDQTTKIGLMITITVCKKTKEVNGKQAVLDIGNVTGKYMVVTAPARISACQLEFLELPTGTLGENGQYCGYAACIVVGEMLGRPPWRVLNVSEAARSGSGPSAPGLREVGNFGLGVGQIDGPVARSPIGALRGAVRNRGTYEHIQIMLYEYQISEEEFSALEGKLRYGFMEERTGQKLPRNGSDLRLIHMRNMPWACVRDINITLAWALYKSLVATQRIVNSPY

Mean predicted aligned error: 15.04 Å

pLDDT: mean 72.36, std 20.02, range [28.86, 95.62]

Radius of gyration: 26.38 Å; Cα contacts (8 Å, |Δi|>4): 576; chains: 1; bounding box: 75×60×82 Å

Nearest PDB structures (foldseek):
  8rdz-assembly1_A  TM=5.140E-01  e=1.048E-04  Homo sapiens
  8riy-assembly1_BBB  TM=4.771E-01  e=7.357E-05  Homo sapiens
  8rdz-assembly1_C  TM=4.799E-01  e=1.681E-04  Homo sapiens
  5qj4-assembly1_B  TM=5.086E-01  e=3.843E-04  Homo sapiens
  5qkb-assembly2_D  TM=4.922E-01  e=1.252E-03  Homo sapiens

Organism: NCBI:txid108018

Secondary structure (DSSP, 8-state):
------PPPPPPPPTTHHHHHHHHHHTTPPPP-TTTEEEEEEEETTEEEEEEEETT--HHHHHT-HHHHHHHHHHHHHHHGGGSTTSTTTTS--EEEEEEEEEESSSEEEEEEEEE-TT-PBPP-EEEEE-HHHHEEEEEEEEEEEEEEPPPBTTBPP-EEEEEEEEEEEEEE---BGGGTBSS--B--EEEE-TTSPEE--HHHHHHHHHHTS--SEEEEHHHHHHT-S-TT-TT---TT--B-SS-B--SSS---------S-EE-TT---EEEEEEEEEEEEHHHHHHHHHHHHTTS--TT--PPPPTTTTTEEEEEGGGHHHHHTT-HHHHHHHHHHHHHHHTTSS--S--

Solvent-accessible surface area (backbone atoms only — not comparable to full-atom values): 20501 Å² total; per-residue (Å²): 137,82,82,80,75,80,74,76,79,75,83,74,84,69,83,68,52,66,63,54,35,54,54,31,51,76,72,75,42,79,72,87,46,80,91,52,43,46,74,48,77,50,75,51,102,76,50,65,36,45,36,36,34,49,68,91,66,61,64,67,61,58,71,66,31,62,42,55,52,53,49,52,50,48,50,43,59,56,46,59,53,27,76,39,85,87,34,94,40,36,92,58,45,55,42,71,63,36,35,33,46,80,39,77,60,99,57,40,38,31,32,40,37,44,33,30,27,91,86,68,54,68,56,92,32,78,43,62,41,38,45,58,43,80,21,33,36,35,35,40,47,36,33,43,36,27,18,41,64,43,76,67,58,94,90,43,79,58,45,77,31,65,61,45,66,80,46,50,30,33,48,29,28,37,49,63,33,73,93,74,75,27,76,65,36,50,34,48,38,56,23,32,28,40,92,69,56,45,79,37,57,56,57,68,60,52,52,52,22,62,73,68,72,44,76,61,74,44,72,39,43,51,30,41,42,68,68,48,55,100,49,92,81,22,85,44,68,62,66,86,89,54,40,46,50,93,38,48,74,68,62,76,99,80,68,84,61,53,94,49,74,90,69,51,55,52,67,48,90,96,54,59,41,28,38,36,36,34,37,36,31,39,80,41,37,61,67,56,46,51,52,48,50,46,64,44,48,79,40,48,88,67,99,80,69,93,71,87,79,71,100,81,61,58,35,55,41,82,41,48,58,89,56,41,71,72,48,25,80,69,25,68,65,36,33,48,49,51,50,52,50,52,51,33,41,76,68,61,75,39,77,63,77,51,123